Protein AF-A0A958R5J6-F1 (afdb_monomer_lite)

Radius of gyration: 25.05 Å; chains: 1; bounding box: 45×39×75 Å

Sequence (200 aa):
MMKNFGIEFIVLIMLASGLLGCSSLASLTGDGARGHKIKFNQKSTVTDGIGGVTEVNAGEEKVFDETVLVESPGYISVLLVPVSPNPKMTEINLRPYKGWTGLSYEQMVDDQLLRAMNMVTKIQALMVNQNWSAALVEIQSAQKEFPYLTYFRYLEASCYAVLGRTAEAEQRLKEALDRNPANVEGKMLYRQITGKEYQK

Structure (mmCIF, N/CA/C/O backbone):
data_AF-A0A958R5J6-F1
#
_entry.id   AF-A0A958R5J6-F1
#
loop_
_atom_site.group_PDB
_atom_site.id
_atom_site.type_symbol
_atom_site.label_atom_id
_atom_site.label_alt_id
_atom_site.label_comp_id
_atom_site.label_asym_id
_atom_site.label_entity_id
_atom_site.label_seq_id
_atom_site.pdbx_PDB_ins_code
_atom_site.Cartn_x
_atom_site.Cartn_y
_atom_site.Cartn_z
_atom_site.occupancy
_atom_site.B_iso_or_equiv
_atom_site.auth_seq_id
_atom_site.auth_comp_id
_atom_site.auth_asym_id
_atom_site.auth_atom_id
_atom_site.pdbx_PDB_model_num
ATOM 1 N N . MET A 1 1 ? 9.599 8.668 -51.208 1.00 31.33 1 MET A N 1
ATOM 2 C CA . MET A 1 1 ? 9.895 7.258 -51.542 1.00 31.33 1 MET A CA 1
ATOM 3 C C . MET A 1 1 ? 9.975 6.485 -50.225 1.00 31.33 1 MET A C 1
ATOM 5 O O . MET A 1 1 ? 11.021 6.475 -49.592 1.00 31.33 1 MET A O 1
ATOM 9 N N . MET A 1 2 ? 8.839 5.990 -49.720 1.00 25.70 2 MET A N 1
ATOM 10 C CA . MET A 1 2 ? 8.775 5.264 -48.442 1.00 25.70 2 MET A CA 1
ATOM 11 C C . MET A 1 2 ? 9.174 3.808 -48.691 1.00 25.70 2 MET A C 1
ATOM 13 O O . MET A 1 2 ? 8.552 3.138 -49.512 1.00 25.70 2 MET A O 1
ATOM 17 N N . LYS A 1 3 ? 10.238 3.332 -48.035 1.00 33.44 3 LYS A N 1
ATOM 18 C CA . LYS A 1 3 ? 10.603 1.912 -48.052 1.00 33.44 3 LYS A CA 1
ATOM 19 C C . LYS A 1 3 ? 9.570 1.139 -47.231 1.00 33.44 3 LYS A C 1
ATOM 21 O O . LYS A 1 3 ? 9.325 1.476 -46.077 1.00 33.44 3 LYS A O 1
ATOM 26 N N . ASN A 1 4 ? 8.977 0.126 -47.858 1.00 29.28 4 ASN A N 1
ATOM 27 C CA . ASN A 1 4 ? 8.075 -0.839 -47.243 1.00 29.28 4 ASN A CA 1
ATOM 28 C C . ASN A 1 4 ? 8.690 -1.420 -45.961 1.00 29.28 4 ASN A C 1
ATOM 30 O O . ASN A 1 4 ? 9.754 -2.038 -46.004 1.00 29.28 4 ASN A O 1
ATOM 34 N N . PHE A 1 5 ? 7.994 -1.253 -44.837 1.00 32.97 5 PHE A N 1
ATOM 35 C CA . PHE A 1 5 ? 8.223 -2.039 -43.630 1.00 32.97 5 PHE A CA 1
ATOM 36 C C . PHE A 1 5 ? 7.690 -3.454 -43.878 1.00 32.97 5 PHE A C 1
ATOM 38 O O . PHE A 1 5 ? 6.522 -3.742 -43.641 1.00 32.97 5 PHE A O 1
ATOM 45 N N . GLY A 1 6 ? 8.544 -4.338 -44.395 1.00 31.50 6 GLY A N 1
ATOM 46 C CA . GLY A 1 6 ? 8.299 -5.779 -44.397 1.00 31.50 6 GLY A CA 1
ATOM 47 C C . GLY A 1 6 ? 8.509 -6.344 -42.994 1.00 31.50 6 GLY A C 1
ATOM 48 O O . GLY A 1 6 ? 9.533 -6.968 -42.733 1.00 31.50 6 GLY A O 1
ATOM 49 N N . ILE A 1 7 ? 7.575 -6.069 -42.081 1.00 34.84 7 ILE A N 1
ATOM 50 C CA . ILE A 1 7 ? 7.517 -6.709 -40.763 1.00 34.84 7 ILE A CA 1
ATOM 51 C C . ILE A 1 7 ? 6.604 -7.926 -40.914 1.00 34.84 7 ILE A C 1
ATOM 53 O O . ILE A 1 7 ? 5.390 -7.827 -40.762 1.00 34.84 7 ILE A O 1
ATOM 57 N N . GLU A 1 8 ? 7.182 -9.083 -41.229 1.00 33.88 8 GLU A N 1
ATOM 58 C CA . GLU A 1 8 ? 6.492 -10.362 -41.040 1.00 33.88 8 GLU A CA 1
ATOM 59 C C . GLU A 1 8 ? 6.543 -10.702 -39.538 1.00 33.88 8 GLU A C 1
ATOM 61 O O . GLU A 1 8 ? 7.433 -11.396 -39.057 1.00 33.88 8 GLU A O 1
ATOM 66 N N . PHE A 1 9 ? 5.600 -10.083 -38.815 1.00 38.12 9 PHE A N 1
ATOM 67 C CA . PHE A 1 9 ? 5.133 -10.330 -37.443 1.00 38.12 9 PHE A CA 1
ATOM 68 C C . PHE A 1 9 ? 6.128 -10.256 -36.272 1.00 38.12 9 PHE A C 1
ATOM 70 O O . PHE A 1 9 ? 6.285 -11.209 -35.531 1.00 38.12 9 PHE A O 1
ATOM 77 N N . ILE A 1 10 ? 6.645 -9.070 -35.944 1.00 38.88 10 ILE A N 1
ATOM 78 C CA . ILE A 1 10 ? 6.888 -8.764 -34.520 1.00 38.88 10 ILE A CA 1
ATOM 79 C C . ILE A 1 10 ? 5.561 -8.247 -33.961 1.00 38.88 10 ILE A C 1
ATOM 81 O O . ILE A 1 10 ? 5.108 -7.170 -34.355 1.00 38.88 10 ILE A O 1
ATOM 85 N N . VAL A 1 11 ? 4.907 -9.012 -33.080 1.00 42.16 11 VAL A N 1
ATOM 86 C CA . VAL A 1 11 ? 3.739 -8.508 -32.342 1.00 42.16 11 VAL A CA 1
ATOM 87 C C . VAL A 1 11 ? 4.259 -7.545 -31.282 1.00 42.16 11 VAL A C 1
ATOM 89 O O . VAL A 1 11 ? 4.621 -7.934 -30.177 1.00 42.16 11 VAL A O 1
ATOM 92 N N . LEU A 1 12 ? 4.342 -6.271 -31.656 1.00 42.28 12 LEU A N 1
ATOM 93 C CA . LEU A 1 12 ? 4.711 -5.196 -30.751 1.00 42.28 12 LEU A CA 1
ATOM 94 C C . LEU A 1 12 ? 3.518 -4.900 -29.833 1.00 42.28 12 LEU A C 1
ATOM 96 O O . LEU A 1 12 ? 2.625 -4.129 -30.189 1.00 42.28 12 LEU A O 1
ATOM 100 N N . ILE A 1 13 ? 3.482 -5.523 -28.658 1.00 49.94 13 ILE A N 1
ATOM 101 C CA . ILE A 1 13 ? 2.503 -5.167 -27.629 1.00 49.94 13 ILE A CA 1
ATOM 102 C C . ILE A 1 13 ? 3.056 -3.950 -26.888 1.00 49.94 13 ILE A C 1
ATOM 104 O O . ILE A 1 13 ? 4.016 -4.055 -26.128 1.00 49.94 13 ILE A O 1
ATOM 108 N N . MET A 1 14 ? 2.467 -2.776 -27.133 1.00 47.00 14 MET A N 1
ATOM 109 C CA . MET A 1 14 ? 2.720 -1.597 -26.306 1.00 47.00 14 MET A CA 1
ATOM 110 C C . MET A 1 14 ? 2.068 -1.826 -24.944 1.00 47.00 14 MET A C 1
ATOM 112 O O . MET A 1 14 ? 0.845 -1.756 -24.816 1.00 47.00 14 MET A O 1
ATOM 116 N N . LEU A 1 15 ? 2.882 -2.114 -23.934 1.00 49.88 15 LEU A N 1
ATOM 117 C CA . LEU A 1 15 ? 2.423 -2.183 -22.555 1.00 49.88 15 LEU A CA 1
ATOM 118 C C . LEU A 1 15 ? 2.427 -0.759 -21.994 1.00 49.88 15 LEU A C 1
ATOM 120 O O . LEU A 1 15 ? 3.480 -0.149 -21.816 1.00 49.88 15 LEU A O 1
ATOM 124 N N . ALA A 1 16 ? 1.239 -0.203 -21.743 1.00 42.12 16 ALA A N 1
ATOM 125 C CA . ALA A 1 16 ? 1.128 0.953 -20.865 1.00 42.12 16 ALA A CA 1
ATOM 126 C C . ALA A 1 16 ? 1.606 0.497 -19.483 1.00 42.12 16 ALA A C 1
ATOM 128 O O . ALA A 1 16 ? 1.070 -0.461 -18.931 1.00 42.12 16 ALA A O 1
ATOM 129 N N . SER A 1 17 ? 2.656 1.134 -18.978 1.00 43.97 17 SER A N 1
ATOM 130 C CA . SER A 1 17 ? 3.365 0.758 -17.759 1.00 43.97 17 SER A CA 1
ATOM 131 C C . SER A 1 17 ? 2.450 0.753 -16.534 1.00 43.97 17 SER A C 1
ATOM 133 O O . SER A 1 17 ? 2.278 1.762 -15.855 1.00 43.97 17 SER A O 1
ATOM 135 N N . GLY A 1 18 ? 1.868 -0.402 -16.250 1.00 37.81 18 GLY A N 1
ATOM 136 C CA . GLY A 1 18 ? 1.606 -0.876 -14.903 1.00 37.81 18 GLY A CA 1
ATOM 137 C C . GLY A 1 18 ? 2.561 -2.035 -14.662 1.00 37.81 18 GLY A C 1
ATOM 138 O O . GLY A 1 18 ? 2.821 -2.794 -15.593 1.00 37.81 18 GLY A O 1
ATOM 139 N N . LEU A 1 19 ? 3.102 -2.152 -13.447 1.00 39.53 19 LEU A N 1
ATOM 140 C CA . LEU A 1 19 ? 3.843 -3.329 -12.992 1.00 39.53 19 LEU A CA 1
ATOM 141 C C . LEU A 1 19 ? 3.004 -4.591 -13.273 1.00 39.53 19 LEU A C 1
ATOM 143 O O . LEU A 1 19 ? 2.161 -4.994 -12.475 1.00 39.53 19 LEU A O 1
ATOM 147 N N . LEU A 1 20 ? 3.208 -5.201 -14.434 1.00 38.53 20 LEU A N 1
ATOM 148 C CA . LEU A 1 20 ? 2.749 -6.540 -14.727 1.00 38.53 20 LEU A CA 1
ATOM 149 C C . LEU A 1 20 ? 3.911 -7.435 -14.339 1.00 38.53 20 LEU A C 1
ATOM 151 O O . LEU A 1 20 ? 4.922 -7.490 -15.035 1.00 38.53 20 LEU A O 1
ATOM 155 N N . GLY A 1 21 ? 3.771 -8.121 -13.205 1.00 34.91 21 GLY A N 1
ATOM 156 C CA . GLY A 1 21 ? 4.577 -9.302 -12.942 1.00 34.91 21 GLY A CA 1
ATOM 157 C C . GLY A 1 21 ? 4.391 -10.263 -14.114 1.00 34.91 21 GLY A C 1
ATOM 158 O O . GLY A 1 21 ? 3.340 -10.886 -14.245 1.00 34.91 21 GLY A O 1
ATOM 159 N N . CYS A 1 22 ? 5.387 -10.341 -14.995 1.00 38.88 22 CYS A N 1
ATOM 160 C CA . CYS A 1 22 ? 5.446 -11.292 -16.102 1.00 38.88 22 CYS A CA 1
ATOM 161 C C . CYS A 1 22 ? 5.795 -12.682 -15.550 1.00 38.88 22 CYS A C 1
ATOM 163 O O . CYS A 1 22 ? 6.843 -13.234 -15.843 1.00 38.88 22 CYS A O 1
ATOM 165 N N . SER A 1 23 ? 4.947 -13.252 -14.693 1.00 36.91 23 SER A N 1
ATOM 166 C CA . SER A 1 23 ? 5.212 -14.553 -14.065 1.00 36.91 23 SER A CA 1
ATOM 167 C C . SER A 1 23 ? 4.624 -15.749 -14.825 1.00 36.91 23 SER A C 1
ATOM 169 O O . SER A 1 23 ? 4.648 -16.861 -14.310 1.00 36.91 23 SER A O 1
ATOM 171 N N . SER A 1 24 ? 4.110 -15.580 -16.052 1.00 37.94 24 SER A N 1
ATOM 172 C CA . SER A 1 24 ? 3.673 -16.730 -16.868 1.00 37.94 24 SER A CA 1
ATOM 173 C C . SER A 1 24 ? 3.565 -16.443 -18.373 1.00 37.94 24 SER A C 1
ATOM 175 O O . SER A 1 24 ? 2.496 -16.528 -18.967 1.00 37.94 24 SER A O 1
ATOM 177 N N . LEU A 1 25 ? 4.694 -16.160 -19.026 1.00 45.53 25 LEU A N 1
ATOM 178 C CA . LEU A 1 25 ? 4.831 -16.291 -20.490 1.00 45.53 25 LEU A CA 1
ATOM 179 C C . LEU A 1 25 ? 5.710 -17.501 -20.855 1.00 45.53 25 LEU A C 1
ATOM 181 O O . LEU A 1 25 ? 6.473 -17.486 -21.816 1.00 45.53 25 LEU A O 1
ATOM 185 N N . ALA A 1 26 ? 5.601 -18.574 -20.069 1.00 41.53 26 ALA A N 1
ATOM 186 C CA . ALA A 1 26 ? 6.270 -19.834 -20.354 1.00 41.53 26 ALA A CA 1
ATOM 187 C C . ALA A 1 26 ? 5.496 -20.623 -21.427 1.00 41.53 26 ALA A C 1
ATOM 189 O O . ALA A 1 26 ? 4.287 -20.821 -21.315 1.00 41.53 26 ALA A O 1
ATOM 190 N N . SER A 1 27 ? 6.233 -21.136 -22.416 1.00 43.50 27 SER A N 1
ATOM 191 C CA . SER A 1 27 ? 5.821 -22.040 -23.508 1.00 43.50 27 SER A CA 1
ATOM 192 C C . SER A 1 27 ? 5.293 -21.415 -24.812 1.00 43.50 27 SER A C 1
ATOM 194 O O . SER A 1 27 ? 4.199 -21.703 -25.285 1.00 43.50 27 SER A O 1
ATOM 196 N N . LEU A 1 28 ? 6.150 -20.647 -25.489 1.00 46.00 28 LEU A N 1
ATOM 197 C CA . LEU A 1 28 ? 6.136 -20.564 -26.963 1.00 46.00 28 LEU A CA 1
ATOM 198 C C . LEU A 1 28 ? 7.471 -21.001 -27.595 1.00 46.00 28 LEU A C 1
ATOM 200 O O . LEU A 1 28 ? 7.729 -20.754 -28.770 1.00 46.00 28 LEU A O 1
ATOM 204 N N . THR A 1 29 ? 8.327 -21.684 -26.834 1.00 47.91 29 THR A N 1
ATOM 205 C CA . THR A 1 29 ? 9.630 -22.169 -27.297 1.00 47.91 29 THR A CA 1
ATOM 206 C C . THR A 1 29 ? 9.464 -23.479 -28.069 1.00 47.91 29 THR A C 1
ATOM 208 O O . THR A 1 29 ? 9.441 -24.563 -27.486 1.00 47.91 29 THR A O 1
ATOM 211 N N . GLY A 1 30 ? 9.317 -23.381 -29.391 1.00 50.09 30 GLY A N 1
ATOM 212 C CA . GLY A 1 30 ? 9.588 -24.500 -30.292 1.00 50.09 30 GLY A CA 1
ATOM 213 C C . GLY A 1 30 ? 11.088 -24.820 -30.305 1.00 50.09 30 GLY A C 1
ATOM 214 O O . GLY A 1 30 ? 11.917 -23.915 -30.288 1.00 50.09 30 GLY A O 1
ATOM 215 N N . ASP A 1 31 ? 11.410 -26.112 -30.326 1.00 47.69 31 ASP A N 1
ATOM 216 C CA . ASP A 1 31 ? 12.713 -26.754 -30.072 1.00 47.69 31 ASP A CA 1
ATOM 217 C C . ASP A 1 31 ? 13.786 -26.525 -31.169 1.00 47.69 31 ASP A C 1
ATOM 219 O O . ASP A 1 31 ? 14.400 -27.443 -31.707 1.00 47.69 31 ASP A O 1
ATOM 223 N N . GLY A 1 32 ? 13.993 -25.271 -31.570 1.00 54.97 32 GLY A N 1
ATOM 224 C CA . GLY A 1 32 ? 14.926 -24.897 -32.631 1.00 54.97 32 GLY A CA 1
ATOM 225 C C . GLY A 1 32 ? 15.504 -23.510 -32.403 1.00 54.97 32 GLY A C 1
ATOM 226 O O . GLY A 1 32 ? 15.251 -22.603 -33.194 1.00 54.97 32 GLY A O 1
ATOM 227 N N . ALA A 1 33 ? 16.254 -23.339 -31.313 1.00 51.16 33 ALA A N 1
ATOM 228 C CA . ALA A 1 33 ? 16.850 -22.068 -30.912 1.00 51.16 33 ALA A CA 1
ATOM 229 C C . ALA A 1 33 ? 17.822 -21.540 -31.981 1.00 51.16 33 ALA A C 1
ATOM 231 O O . ALA A 1 33 ? 18.984 -21.940 -32.086 1.00 51.16 33 ALA A O 1
ATOM 232 N N . ARG A 1 34 ? 17.335 -20.611 -32.799 1.00 66.94 34 ARG A N 1
ATOM 233 C CA . ARG A 1 34 ? 18.159 -19.729 -33.624 1.00 66.94 34 ARG A CA 1
ATOM 234 C C . ARG A 1 34 ? 17.862 -18.318 -33.163 1.00 66.94 34 ARG A C 1
ATOM 236 O O . ARG A 1 34 ? 16.895 -17.709 -33.604 1.00 66.94 34 ARG A O 1
ATOM 243 N N . GLY A 1 35 ? 18.662 -17.842 -32.215 1.00 75.94 35 GLY A N 1
ATOM 244 C CA . GLY A 1 35 ? 18.417 -16.555 -31.587 1.00 75.94 35 GLY A CA 1
ATOM 245 C C . GLY A 1 35 ? 18.408 -15.402 -32.594 1.00 75.94 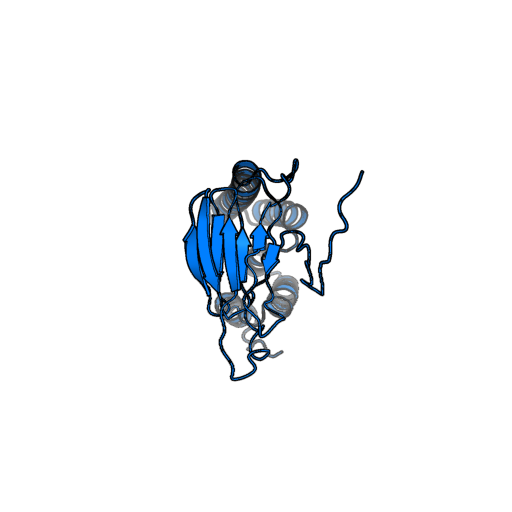35 GLY A C 1
ATOM 246 O O . GLY A 1 35 ? 19.173 -15.368 -33.563 1.00 75.94 35 GLY A O 1
ATOM 247 N N . HIS A 1 36 ? 17.528 -14.440 -32.358 1.00 84.06 36 HIS A N 1
ATOM 248 C CA . HIS A 1 36 ? 17.421 -13.224 -33.141 1.00 84.06 36 HIS A CA 1
ATOM 249 C C . HIS A 1 36 ? 18.490 -12.237 -32.710 1.00 84.06 36 HIS A C 1
ATOM 251 O O . HIS A 1 36 ? 18.606 -11.908 -31.532 1.00 84.06 36 HIS A O 1
ATOM 257 N N . LYS A 1 37 ? 19.256 -11.739 -33.680 1.00 91.25 37 LYS A N 1
ATOM 258 C CA . LYS A 1 37 ? 20.250 -10.701 -33.435 1.00 91.25 37 LYS A CA 1
ATOM 259 C C . LYS A 1 37 ? 19.566 -9.338 -33.410 1.00 91.25 37 LYS A C 1
ATOM 261 O O . LYS A 1 37 ? 18.945 -8.929 -34.392 1.00 91.25 37 LYS A O 1
ATOM 266 N N . ILE A 1 38 ? 19.680 -8.647 -32.289 1.00 92.88 38 ILE A N 1
ATOM 267 C CA . ILE A 1 38 ? 19.012 -7.384 -32.010 1.00 92.88 38 ILE A CA 1
ATOM 268 C C . ILE A 1 38 ? 20.061 -6.313 -31.773 1.00 92.88 38 ILE A C 1
ATOM 270 O O . ILE A 1 38 ? 20.916 -6.474 -30.905 1.00 92.88 38 ILE A O 1
ATOM 274 N N . LYS A 1 39 ? 19.981 -5.224 -32.537 1.00 95.25 39 LYS A N 1
ATOM 275 C CA . LYS A 1 39 ? 20.806 -4.029 -32.364 1.00 95.25 39 LYS A CA 1
ATOM 276 C C . LYS A 1 39 ? 20.012 -2.952 -31.633 1.00 95.25 39 LYS A C 1
ATOM 278 O O . LYS A 1 39 ? 18.906 -2.611 -32.055 1.00 95.25 39 LYS A O 1
ATOM 283 N N . PHE A 1 40 ? 20.582 -2.411 -30.565 1.00 94.94 40 PHE A N 1
ATOM 284 C CA . PHE A 1 40 ? 19.936 -1.403 -29.725 1.00 94.94 40 PHE A CA 1
ATOM 285 C C . PHE A 1 40 ? 20.429 -0.011 -30.094 1.00 94.94 40 PHE A C 1
ATOM 287 O O . PHE A 1 40 ? 21.633 0.211 -30.153 1.00 94.94 40 PHE A O 1
ATOM 294 N N . ASN A 1 41 ? 19.533 0.953 -30.292 1.00 94.25 41 ASN A N 1
ATOM 295 C CA . ASN A 1 41 ? 19.935 2.327 -30.630 1.00 94.25 41 ASN A CA 1
ATOM 296 C C . ASN A 1 41 ? 20.060 3.265 -29.426 1.00 94.25 41 ASN A C 1
ATOM 298 O O . ASN A 1 41 ? 20.489 4.409 -29.565 1.00 94.25 41 ASN A O 1
ATOM 302 N N . GLN A 1 42 ? 19.754 2.766 -28.233 1.00 93.75 42 GLN A N 1
ATOM 303 C CA . GLN A 1 42 ? 19.882 3.476 -26.966 1.00 93.75 42 GLN A CA 1
ATOM 304 C C . GLN A 1 42 ? 20.278 2.511 -25.846 1.00 93.75 42 GLN A C 1
ATOM 306 O O . GLN A 1 42 ? 20.056 1.302 -25.956 1.00 93.75 42 GLN A O 1
ATOM 311 N N . LYS A 1 43 ? 20.827 3.053 -24.749 1.00 95.56 43 LYS A N 1
ATOM 312 C CA . LYS A 1 43 ? 21.058 2.272 -23.529 1.00 95.56 43 LYS A CA 1
ATOM 313 C C . LYS A 1 43 ? 19.721 1.718 -23.036 1.00 95.56 43 LYS A C 1
ATOM 315 O O . LYS A 1 43 ? 18.768 2.481 -22.876 1.00 95.56 43 LYS A O 1
ATOM 320 N N . SER A 1 44 ? 19.660 0.413 -22.823 1.00 94.00 44 SER A N 1
ATOM 321 C CA . SER A 1 44 ? 18.432 -0.301 -22.482 1.00 94.00 44 SER A CA 1
ATOM 322 C C . SER A 1 44 ? 18.696 -1.354 -21.408 1.00 94.00 44 SER A C 1
ATOM 324 O O . SER A 1 44 ? 19.809 -1.865 -21.285 1.00 94.00 44 SER A O 1
ATOM 326 N N . THR A 1 45 ? 17.657 -1.687 -20.657 1.00 94.75 45 THR A N 1
ATOM 327 C CA . THR A 1 45 ? 17.599 -2.833 -19.755 1.00 94.75 45 THR A CA 1
ATOM 328 C C . THR A 1 45 ? 16.736 -3.898 -20.416 1.00 94.75 45 THR A C 1
ATOM 330 O O . THR A 1 45 ? 15.661 -3.591 -20.931 1.00 94.75 45 THR A O 1
ATOM 333 N N . VAL A 1 46 ? 17.219 -5.135 -20.446 1.00 93.25 46 VAL A N 1
ATOM 334 C CA . VAL A 1 46 ? 16.505 -6.277 -21.018 1.00 93.25 46 VAL A CA 1
ATOM 335 C C . VAL A 1 46 ? 16.195 -7.269 -19.909 1.00 93.25 46 VAL A C 1
ATOM 337 O O . VAL A 1 46 ? 17.112 -7.700 -19.209 1.00 93.25 46 VAL A O 1
ATOM 340 N N . THR A 1 47 ? 14.921 -7.623 -19.759 1.00 91.31 47 THR A N 1
ATOM 341 C CA . THR A 1 47 ? 14.445 -8.622 -18.799 1.00 91.31 47 THR A CA 1
ATOM 342 C C . THR A 1 47 ? 13.946 -9.854 -19.541 1.00 91.31 47 THR A C 1
ATOM 344 O O . THR A 1 47 ? 13.068 -9.744 -20.399 1.00 91.31 47 THR A O 1
ATOM 347 N N . ASP A 1 48 ? 14.516 -11.013 -19.229 1.00 90.94 48 ASP A N 1
ATOM 348 C CA . ASP A 1 48 ? 14.124 -12.294 -19.819 1.00 90.94 48 ASP A CA 1
ATOM 349 C C . ASP A 1 48 ? 12.850 -12.890 -19.184 1.00 90.94 48 ASP A C 1
ATOM 351 O O . ASP A 1 48 ? 12.274 -12.334 -18.241 1.00 90.94 48 ASP A O 1
ATOM 355 N N . GLY A 1 49 ? 12.385 -14.030 -19.707 1.00 79.69 49 GLY A N 1
ATOM 356 C CA . GLY A 1 49 ? 11.159 -14.689 -19.247 1.00 79.69 49 GLY A CA 1
ATOM 357 C C . GLY A 1 49 ? 11.228 -15.263 -17.826 1.00 79.69 49 GLY A C 1
ATOM 358 O O . GLY A 1 49 ? 10.186 -15.616 -17.269 1.00 79.69 49 GLY A O 1
ATOM 359 N N . ILE A 1 50 ? 12.421 -15.350 -17.230 1.00 83.62 50 ILE A N 1
ATOM 360 C CA . ILE A 1 50 ? 12.654 -15.828 -15.858 1.00 83.62 50 ILE A CA 1
ATOM 361 C C . ILE A 1 50 ? 13.042 -14.694 -14.893 1.00 83.62 50 ILE A C 1
ATOM 363 O O . ILE A 1 50 ? 13.282 -14.950 -13.711 1.00 83.62 50 ILE A O 1
ATOM 367 N N . GLY A 1 51 ? 13.053 -13.443 -15.363 1.00 82.19 51 GLY A N 1
ATOM 368 C CA . GLY A 1 51 ? 13.356 -12.251 -14.570 1.00 82.19 51 GLY A CA 1
ATOM 369 C C . GLY A 1 51 ? 14.844 -11.900 -14.479 1.00 82.19 51 GLY A C 1
ATOM 370 O O . GLY A 1 51 ? 15.207 -11.023 -13.693 1.00 82.19 51 GLY A O 1
ATOM 371 N N . GLY A 1 52 ? 15.712 -12.550 -15.254 1.00 88.81 52 GLY A N 1
ATOM 372 C CA . GLY A 1 52 ? 17.104 -12.151 -15.418 1.00 88.81 52 GLY A CA 1
ATOM 373 C C . GLY A 1 52 ? 17.199 -10.793 -16.109 1.00 88.81 52 GLY A C 1
ATOM 374 O O . GLY A 1 52 ? 16.485 -10.511 -17.069 1.00 88.81 52 GLY A O 1
ATOM 375 N N . VAL A 1 53 ? 18.065 -9.920 -15.591 1.00 91.44 53 VAL A N 1
ATOM 376 C CA . VAL A 1 53 ? 18.199 -8.531 -16.046 1.00 91.44 53 VAL A CA 1
ATOM 377 C C . VAL A 1 53 ? 19.583 -8.314 -16.645 1.00 91.44 53 VAL A C 1
ATOM 379 O O . VAL A 1 53 ? 20.594 -8.568 -15.992 1.00 91.44 53 VAL A O 1
ATOM 382 N N . THR A 1 54 ? 19.632 -7.809 -17.876 1.00 94.69 54 THR A N 1
ATOM 383 C CA . THR A 1 54 ? 20.874 -7.482 -18.588 1.00 94.69 54 THR A CA 1
ATOM 384 C C . THR A 1 54 ? 20.855 -6.029 -19.058 1.00 94.69 54 THR A C 1
ATOM 386 O O . THR A 1 54 ? 19.922 -5.606 -19.738 1.00 94.69 54 THR A O 1
ATOM 389 N N . GLU A 1 55 ? 21.900 -5.260 -18.742 1.00 96.00 55 GLU A N 1
ATOM 390 C CA . GLU A 1 55 ? 22.104 -3.939 -19.347 1.00 96.00 55 GLU A CA 1
ATOM 391 C C . GLU A 1 55 ? 22.737 -4.066 -20.736 1.00 96.00 55 GLU A C 1
ATOM 393 O O . GLU A 1 55 ? 23.665 -4.851 -20.944 1.00 96.00 55 GLU A O 1
ATOM 398 N N . VAL A 1 56 ? 22.252 -3.263 -21.681 1.00 96.12 56 VAL A N 1
ATOM 399 C CA . VAL A 1 56 ? 22.726 -3.230 -23.067 1.00 96.12 56 VAL A CA 1
ATOM 400 C C . VAL A 1 56 ? 22.991 -1.783 -23.474 1.00 96.12 56 VAL A C 1
ATOM 402 O O . VAL A 1 56 ? 22.163 -0.895 -23.252 1.00 96.12 56 VAL A O 1
ATOM 405 N N . ASN A 1 57 ? 24.157 -1.517 -24.056 1.00 97.12 57 ASN A N 1
ATOM 406 C CA . ASN A 1 57 ? 24.554 -0.174 -24.474 1.00 97.12 57 ASN A CA 1
ATOM 407 C C . ASN A 1 57 ? 24.006 0.188 -25.863 1.00 97.12 57 ASN A C 1
ATOM 409 O O . ASN A 1 57 ? 23.672 -0.670 -26.677 1.00 97.12 57 ASN A O 1
ATOM 413 N N . ALA A 1 58 ? 23.955 1.487 -26.168 1.00 95.75 58 ALA A N 1
ATOM 414 C CA . ALA A 1 58 ? 23.628 1.947 -27.514 1.00 95.75 58 ALA A CA 1
ATOM 415 C C . ALA A 1 58 ? 24.673 1.444 -28.531 1.00 95.75 58 ALA A C 1
ATOM 417 O O . ALA A 1 58 ? 25.877 1.553 -28.308 1.00 95.75 58 ALA A O 1
ATOM 418 N N . GLY A 1 59 ? 24.203 0.911 -29.653 1.00 95.19 59 GLY A N 1
ATOM 419 C CA . GLY A 1 59 ? 24.995 0.270 -30.699 1.00 95.19 59 GLY A CA 1
ATOM 420 C C . GLY A 1 59 ? 25.328 -1.201 -30.437 1.00 95.19 59 GLY A C 1
ATOM 421 O O . GLY A 1 59 ? 25.803 -1.862 -31.360 1.00 95.19 59 GLY A O 1
ATOM 422 N N . GLU A 1 60 ? 25.079 -1.720 -29.230 1.00 96.88 60 GLU A N 1
ATOM 423 C CA . GLU A 1 60 ? 25.361 -3.112 -28.880 1.00 96.88 60 GLU A CA 1
ATOM 424 C C . GLU A 1 60 ? 24.387 -4.068 -29.581 1.00 96.88 60 GLU A C 1
ATOM 426 O O . GLU A 1 60 ? 23.222 -3.746 -29.835 1.00 96.88 60 GLU A O 1
ATOM 431 N N . GLU A 1 61 ? 24.894 -5.255 -29.913 1.00 95.75 61 GLU A N 1
ATOM 432 C CA . GLU A 1 61 ? 24.148 -6.313 -30.582 1.00 95.75 61 GLU A CA 1
ATOM 433 C C . GLU A 1 61 ? 24.064 -7.534 -29.661 1.00 95.75 61 GLU A C 1
ATOM 435 O O . GLU A 1 61 ? 25.090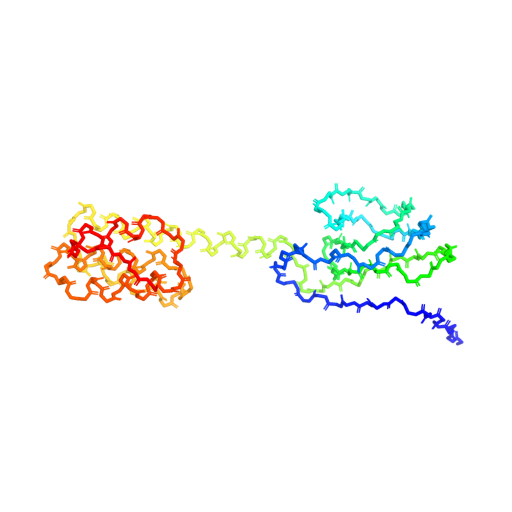 -8.049 -29.211 1.00 95.75 61 GLU A O 1
ATOM 440 N N . LYS A 1 62 ? 22.851 -8.019 -29.390 1.00 94.06 62 LYS A N 1
ATOM 441 C CA . LYS A 1 62 ? 22.602 -9.207 -28.557 1.00 94.06 62 LYS A CA 1
ATOM 442 C C . LYS A 1 62 ? 21.749 -10.216 -29.296 1.00 94.06 62 LYS A C 1
ATOM 444 O O . LYS A 1 62 ? 20.991 -9.859 -30.192 1.00 94.06 62 LYS A O 1
ATOM 449 N N . VAL A 1 63 ? 21.900 -11.479 -28.931 1.00 92.00 63 VAL A N 1
ATOM 450 C CA . VAL A 1 63 ? 21.122 -12.577 -29.495 1.00 92.00 63 VAL A CA 1
ATOM 451 C C . VAL A 1 63 ? 20.135 -13.043 -28.435 1.00 92.00 63 VAL A C 1
ATOM 453 O O . VAL A 1 63 ? 20.564 -13.362 -27.332 1.00 92.00 63 VAL A O 1
ATOM 456 N N . PHE A 1 64 ? 18.848 -13.073 -28.778 1.00 89.06 64 PHE A N 1
ATOM 457 C CA . PHE A 1 64 ? 17.782 -13.563 -27.901 1.00 89.06 64 PHE A CA 1
ATOM 458 C C . PHE A 1 64 ? 16.989 -14.657 -28.608 1.00 89.06 64 PHE A C 1
ATOM 460 O O . PHE A 1 64 ? 16.561 -14.484 -29.752 1.00 89.06 64 PHE A O 1
ATOM 467 N N . ASP A 1 65 ? 16.813 -15.787 -27.945 1.00 88.31 65 ASP A N 1
ATOM 468 C CA . ASP A 1 65 ? 16.004 -16.927 -28.380 1.00 88.31 65 ASP A CA 1
ATOM 469 C C . ASP A 1 65 ? 14.675 -17.043 -27.616 1.00 88.31 65 ASP A C 1
ATOM 471 O O . ASP A 1 65 ? 13.821 -17.848 -27.984 1.00 88.31 65 ASP A O 1
ATOM 475 N N . GLU A 1 66 ? 14.461 -16.188 -26.619 1.00 88.81 66 GLU A N 1
ATOM 476 C CA . GLU A 1 66 ? 13.246 -16.120 -25.816 1.00 88.81 66 GLU A CA 1
ATOM 477 C C . GLU A 1 66 ? 12.533 -14.764 -25.918 1.00 88.81 66 GLU A C 1
ATOM 479 O O . GLU A 1 66 ? 13.016 -13.808 -26.531 1.00 88.81 66 GLU A O 1
ATOM 484 N N . THR A 1 67 ? 11.336 -14.697 -25.329 1.00 89.69 67 THR A N 1
ATOM 485 C CA . THR A 1 67 ? 10.607 -13.433 -25.202 1.00 89.69 67 THR A CA 1
ATOM 486 C C . THR A 1 67 ? 11.282 -12.569 -24.148 1.00 89.69 67 THR A C 1
ATOM 488 O O . THR A 1 67 ? 11.475 -13.020 -23.023 1.00 89.69 67 THR A O 1
ATOM 491 N N . VAL A 1 68 ? 11.593 -11.321 -24.494 1.00 92.69 68 VAL A N 1
ATOM 492 C CA . VAL A 1 68 ? 12.252 -10.385 -23.575 1.00 92.69 68 VAL A CA 1
ATOM 493 C C . VAL A 1 68 ? 11.518 -9.049 -23.522 1.00 92.69 68 VAL A C 1
ATOM 495 O O . VAL A 1 68 ? 11.022 -8.555 -24.538 1.00 92.69 68 VAL A O 1
ATOM 498 N N . LEU A 1 69 ? 11.451 -8.441 -22.341 1.00 91.69 69 LEU A N 1
ATOM 499 C CA . LEU A 1 69 ? 11.004 -7.063 -22.162 1.00 91.69 69 LEU A CA 1
ATOM 500 C C . LEU A 1 69 ? 12.210 -6.135 -22.306 1.00 91.69 69 LEU A C 1
ATOM 502 O O . LEU A 1 69 ? 13.215 -6.316 -21.626 1.00 91.69 69 LEU A O 1
ATOM 506 N N . VAL A 1 70 ? 12.112 -5.138 -23.180 1.00 92.12 70 VAL A N 1
ATOM 507 C CA . VAL A 1 70 ? 13.149 -4.120 -23.360 1.00 92.12 70 VAL A CA 1
ATOM 508 C C . VAL A 1 70 ? 12.644 -2.780 -22.875 1.00 92.12 70 VAL A C 1
ATOM 510 O O . VAL A 1 70 ? 11.633 -2.267 -23.361 1.00 92.12 70 VAL A O 1
ATOM 513 N N . GLU A 1 71 ? 13.396 -2.191 -21.959 1.00 90.69 71 GLU A N 1
ATOM 514 C CA . GLU A 1 71 ? 13.076 -0.929 -21.311 1.00 90.69 71 GLU A CA 1
ATOM 515 C C . GLU A 1 71 ? 14.229 0.053 -21.481 1.00 90.69 71 GLU A C 1
ATOM 517 O O . GLU A 1 71 ? 15.399 -0.322 -21.517 1.00 90.69 71 GLU A O 1
ATOM 522 N N . SER A 1 72 ? 13.918 1.339 -21.588 1.00 89.56 72 SER A N 1
ATOM 523 C CA . SER A 1 72 ? 14.933 2.388 -21.592 1.00 89.56 72 SER A CA 1
ATOM 524 C C . SER A 1 72 ? 14.359 3.640 -20.936 1.00 89.56 72 SER A C 1
ATOM 526 O O . SER A 1 72 ? 13.230 4.027 -21.259 1.00 89.56 72 SER A O 1
ATOM 528 N N . PRO A 1 73 ? 15.101 4.306 -20.033 1.00 82.94 73 PRO A N 1
ATOM 529 C CA . PRO A 1 73 ? 14.630 5.529 -19.398 1.00 82.94 73 PRO A CA 1
ATOM 530 C C . PRO A 1 73 ? 14.259 6.604 -20.429 1.00 82.94 73 PRO A C 1
ATOM 532 O O . PRO A 1 73 ? 15.095 7.065 -21.201 1.00 82.94 73 PRO A O 1
ATOM 535 N N . GLY A 1 74 ? 12.995 7.022 -20.427 1.00 78.69 74 GLY A N 1
ATOM 536 C CA . GLY A 1 74 ? 12.453 8.055 -21.320 1.00 78.69 74 GLY A CA 1
ATOM 537 C C . GLY A 1 74 ? 11.703 7.500 -22.534 1.00 78.69 74 GLY A C 1
ATOM 538 O O . GLY A 1 74 ? 11.255 8.272 -23.384 1.00 78.69 74 GLY A O 1
ATOM 539 N N . TYR A 1 75 ? 11.558 6.178 -22.639 1.00 85.88 75 TYR A N 1
ATOM 540 C CA . TYR A 1 75 ? 11.026 5.501 -23.820 1.00 85.88 75 TYR A CA 1
ATOM 541 C C . TYR A 1 75 ? 9.892 4.530 -23.472 1.00 85.88 75 TYR A C 1
ATOM 543 O O . TYR A 1 75 ? 9.749 4.104 -22.333 1.00 85.88 75 TYR A O 1
ATOM 551 N N . ILE A 1 76 ? 9.073 4.186 -24.471 1.00 81.81 76 ILE A N 1
ATOM 552 C CA . ILE A 1 76 ? 8.044 3.143 -24.342 1.00 81.81 76 ILE A CA 1
ATOM 553 C C . ILE A 1 76 ? 8.729 1.772 -24.293 1.00 81.81 76 ILE A C 1
ATOM 555 O O . ILE A 1 76 ? 9.446 1.429 -25.238 1.00 81.81 76 ILE A O 1
ATOM 559 N N . SER A 1 77 ? 8.473 0.990 -23.239 1.00 85.75 77 SER A N 1
ATOM 560 C CA . SER A 1 77 ? 8.932 -0.399 -23.136 1.00 85.75 77 SER A CA 1
ATOM 561 C C . SER A 1 77 ? 8.305 -1.269 -24.231 1.00 85.75 77 SER A C 1
ATOM 563 O O . SER A 1 77 ? 7.138 -1.102 -24.599 1.00 85.75 77 SER A O 1
ATOM 565 N N . VAL A 1 78 ? 9.080 -2.207 -24.766 1.00 87.88 78 VAL A N 1
ATOM 566 C CA . VAL A 1 78 ? 8.654 -3.098 -25.851 1.00 87.88 78 VAL A CA 1
ATOM 567 C C . VAL A 1 78 ? 8.860 -4.544 -25.431 1.00 87.88 78 VAL A C 1
ATOM 569 O O . VAL A 1 78 ? 9.956 -4.923 -25.029 1.00 87.88 78 VAL A O 1
ATOM 572 N N . LEU A 1 79 ? 7.818 -5.360 -25.585 1.00 90.12 79 LEU A N 1
ATOM 573 C CA . LEU A 1 79 ? 7.936 -6.810 -25.493 1.00 90.12 79 LEU A CA 1
ATOM 574 C C . LEU A 1 79 ? 8.389 -7.368 -26.846 1.00 90.12 79 LEU A C 1
ATOM 576 O O . LEU A 1 79 ? 7.715 -7.179 -27.863 1.00 90.12 79 LEU A O 1
ATOM 580 N N . LEU A 1 80 ? 9.533 -8.042 -26.862 1.00 89.69 80 LEU A N 1
ATOM 581 C CA . LEU A 1 80 ? 10.092 -8.675 -28.047 1.00 89.69 80 LEU A CA 1
ATOM 582 C C . LEU A 1 80 ? 9.765 -10.153 -28.038 1.00 89.69 80 LEU A C 1
ATOM 584 O O . LEU A 1 80 ? 10.224 -10.884 -27.168 1.00 89.69 80 LEU A O 1
ATOM 588 N N . VAL A 1 81 ? 9.000 -10.579 -29.038 1.00 89.19 81 VAL A N 1
ATOM 589 C CA . VAL A 1 81 ? 8.634 -11.979 -29.240 1.00 89.19 81 VAL A CA 1
ATOM 590 C C . VAL A 1 81 ? 9.348 -12.479 -30.499 1.00 89.19 81 VAL A C 1
ATOM 592 O O . VAL A 1 81 ? 9.026 -12.009 -31.596 1.00 89.19 81 VAL A O 1
ATOM 595 N N . PRO A 1 82 ? 10.331 -13.388 -30.384 1.00 83.25 82 PRO A N 1
ATOM 596 C CA . PRO A 1 82 ? 10.964 -13.999 -31.545 1.00 83.25 82 PRO A CA 1
ATOM 597 C C . PRO A 1 82 ? 9.969 -14.939 -32.245 1.00 83.25 82 PRO A C 1
ATOM 599 O O . PRO A 1 82 ? 9.482 -15.892 -31.645 1.00 83.25 82 PRO A O 1
ATOM 602 N N . VAL A 1 83 ? 9.634 -14.669 -33.511 1.00 79.69 83 VAL A N 1
ATOM 603 C CA . VAL A 1 83 ? 8.610 -15.434 -34.262 1.00 79.69 83 VAL A CA 1
ATOM 604 C C . VAL A 1 83 ? 9.154 -16.259 -35.431 1.00 79.69 83 VAL A C 1
ATOM 606 O O . VAL A 1 83 ? 8.397 -17.010 -36.044 1.00 79.69 83 VAL A O 1
ATOM 609 N N . SER A 1 84 ? 10.428 -16.101 -35.814 1.00 75.81 84 SER A N 1
ATOM 610 C CA . SER A 1 84 ? 10.953 -16.694 -37.052 1.00 75.81 84 SER A CA 1
ATOM 611 C C . SER A 1 84 ? 12.183 -17.559 -36.791 1.00 75.81 84 SER A C 1
ATOM 613 O O . SER A 1 84 ? 13.138 -17.081 -36.194 1.00 75.81 84 SER A O 1
ATOM 615 N N . PRO A 1 85 ? 12.249 -18.787 -37.335 1.00 71.31 85 PRO A N 1
ATOM 616 C CA . PRO A 1 85 ? 13.423 -19.648 -37.185 1.00 71.31 85 PRO A CA 1
ATOM 617 C C . PRO A 1 85 ? 14.657 -19.141 -37.951 1.00 71.31 85 PRO A C 1
ATOM 619 O O . PRO A 1 85 ? 15.742 -19.709 -37.826 1.00 71.31 85 PRO A O 1
ATOM 622 N N . ASN A 1 86 ? 14.519 -18.109 -38.789 1.00 77.31 86 ASN A N 1
ATOM 623 C CA . ASN A 1 86 ? 15.633 -17.548 -39.541 1.00 77.31 86 ASN A CA 1
ATOM 624 C C . ASN A 1 86 ? 16.130 -16.269 -38.858 1.00 77.31 86 ASN A C 1
ATOM 626 O O . ASN A 1 86 ? 15.402 -15.271 -38.856 1.00 77.31 86 ASN A O 1
ATOM 630 N N . PRO A 1 87 ? 17.367 -16.257 -38.326 1.00 71.81 87 PRO A N 1
ATOM 631 C CA . PRO A 1 87 ? 17.896 -15.103 -37.621 1.00 71.81 87 PRO A CA 1
ATOM 632 C C . PRO A 1 87 ? 18.060 -13.941 -38.602 1.00 71.81 87 PRO A C 1
ATOM 634 O O . PRO A 1 87 ? 18.926 -13.947 -39.478 1.00 71.81 87 PRO A O 1
ATOM 637 N N . LYS A 1 88 ? 17.204 -12.930 -38.461 1.00 81.94 88 LYS A N 1
ATOM 638 C CA . LYS A 1 88 ? 17.348 -11.634 -39.126 1.00 81.94 88 LYS A CA 1
ATOM 639 C C . LYS A 1 88 ? 17.826 -10.619 -38.098 1.00 81.94 88 LYS A C 1
ATOM 641 O O . LYS A 1 88 ? 17.328 -10.597 -36.974 1.00 81.94 88 LYS A O 1
ATOM 646 N N . MET A 1 89 ? 18.771 -9.775 -38.504 1.00 88.38 89 MET A N 1
ATOM 647 C CA . MET A 1 89 ? 19.146 -8.605 -37.717 1.00 88.38 89 MET A CA 1
ATOM 648 C C . MET A 1 89 ? 17.931 -7.681 -37.608 1.00 88.38 89 MET A C 1
ATOM 650 O O . MET A 1 89 ? 17.383 -7.274 -38.634 1.00 88.38 89 MET A O 1
ATOM 654 N N . THR A 1 90 ? 17.529 -7.345 -36.385 1.00 89.62 90 THR A N 1
ATOM 655 C CA . THR A 1 90 ? 16.476 -6.360 -36.116 1.00 89.62 90 THR A CA 1
ATOM 656 C C . THR A 1 90 ? 17.065 -5.199 -35.335 1.00 89.62 90 THR A C 1
ATOM 658 O O . THR A 1 90 ? 17.744 -5.395 -34.333 1.00 89.62 90 THR A O 1
ATOM 661 N N . GLU A 1 91 ? 16.815 -3.982 -35.795 1.00 92.75 91 GLU A N 1
ATOM 662 C CA . GLU A 1 91 ? 17.233 -2.767 -35.104 1.00 92.75 91 GLU A CA 1
ATOM 663 C C . GLU A 1 91 ? 16.056 -2.212 -34.305 1.00 92.75 91 GLU A C 1
ATOM 665 O O . GLU A 1 91 ? 14.972 -1.987 -34.852 1.00 92.75 91 GLU A O 1
ATOM 670 N N . ILE A 1 92 ? 16.262 -2.005 -33.007 1.00 89.62 92 ILE A N 1
ATOM 671 C CA . ILE A 1 92 ? 15.231 -1.499 -32.108 1.00 89.62 92 ILE A CA 1
ATOM 672 C C . ILE A 1 92 ? 15.470 -0.027 -31.841 1.00 89.62 92 ILE A C 1
ATOM 674 O O . ILE A 1 92 ? 16.483 0.381 -31.276 1.00 89.62 92 ILE A O 1
ATOM 678 N N . ASN A 1 93 ? 14.457 0.746 -32.215 1.00 89.44 93 ASN A N 1
ATOM 679 C CA . ASN A 1 93 ? 14.317 2.152 -31.896 1.00 89.44 93 ASN A CA 1
ATOM 680 C C . ASN A 1 93 ? 13.095 2.309 -30.998 1.00 89.44 93 ASN A C 1
ATOM 682 O O . ASN A 1 93 ? 11.965 2.348 -31.500 1.00 89.44 93 ASN A O 1
ATOM 686 N N . LEU A 1 94 ? 13.295 2.382 -29.680 1.00 88.12 94 LEU A N 1
ATOM 687 C CA . LEU A 1 94 ? 12.170 2.666 -28.792 1.00 88.12 94 LEU A CA 1
ATOM 688 C C . LEU A 1 94 ? 11.723 4.106 -29.031 1.00 88.12 94 LEU A C 1
ATOM 690 O O . LEU A 1 94 ? 12.541 5.010 -29.229 1.00 88.12 94 LEU A O 1
ATOM 694 N N . ARG A 1 95 ? 10.410 4.327 -29.027 1.00 83.69 95 ARG A N 1
ATOM 695 C CA . ARG A 1 95 ? 9.858 5.671 -29.194 1.00 83.69 95 ARG A CA 1
ATOM 696 C C . ARG A 1 95 ? 10.022 6.442 -27.887 1.00 83.69 95 ARG A C 1
ATOM 698 O O . ARG A 1 95 ? 9.627 5.905 -26.850 1.00 83.69 95 ARG A O 1
ATOM 705 N N . PRO A 1 96 ? 10.555 7.679 -27.917 1.00 80.12 96 PRO A N 1
ATOM 706 C CA . PRO A 1 96 ? 10.554 8.535 -26.742 1.00 80.12 96 PRO A CA 1
ATOM 707 C C . PRO A 1 96 ? 9.118 8.691 -26.258 1.00 80.12 96 PRO A C 1
ATOM 709 O O . PRO A 1 96 ? 8.239 9.106 -27.022 1.00 80.12 96 PRO A O 1
ATOM 712 N N . TYR A 1 97 ? 8.867 8.355 -25.002 1.00 72.19 97 TYR A N 1
ATOM 713 C CA . TYR A 1 97 ? 7.587 8.638 -24.386 1.00 72.19 97 TYR A CA 1
ATOM 714 C C . TYR A 1 97 ? 7.738 9.979 -23.687 1.00 72.19 97 TYR A C 1
ATOM 716 O O . TYR A 1 97 ? 8.398 10.087 -22.662 1.00 72.19 97 TYR A O 1
ATOM 724 N N . LYS A 1 98 ? 7.127 11.028 -24.247 1.00 64.75 98 LYS A N 1
ATOM 725 C CA . LYS A 1 98 ? 7.175 12.379 -23.657 1.00 64.75 98 LYS A CA 1
ATOM 726 C C . LYS A 1 98 ? 6.534 12.452 -22.260 1.00 64.75 98 LYS A C 1
ATOM 728 O O . LYS A 1 98 ? 6.727 13.445 -21.572 1.00 64.75 98 LYS A O 1
ATOM 733 N N . GLY A 1 99 ? 5.783 11.421 -21.859 1.00 61.81 99 GLY A N 1
ATOM 734 C CA . GLY A 1 99 ? 5.270 11.235 -20.500 1.00 61.81 99 GLY A CA 1
ATOM 735 C C . GLY A 1 99 ? 6.121 10.311 -19.618 1.00 61.81 99 GLY A C 1
ATOM 736 O O . GLY A 1 99 ? 5.789 10.153 -18.448 1.00 61.81 99 GLY A O 1
ATOM 737 N N . TRP A 1 100 ? 7.191 9.687 -20.140 1.00 52.44 100 TRP A N 1
ATOM 738 C CA . TRP A 1 100 ? 8.109 8.869 -19.346 1.00 52.44 100 TRP A CA 1
ATOM 739 C C . TRP A 1 100 ? 9.138 9.778 -18.722 1.00 52.44 100 TRP A C 1
ATOM 741 O O . TRP A 1 100 ? 10.096 10.233 -19.344 1.00 52.44 100 TRP A O 1
ATOM 751 N N . THR A 1 101 ? 8.951 9.995 -17.446 1.00 54.91 101 THR A N 1
ATOM 752 C CA . THR A 1 101 ? 9.924 10.628 -16.597 1.00 54.91 101 THR A CA 1
ATOM 753 C C . THR A 1 101 ? 10.072 9.620 -15.471 1.00 54.91 101 THR A C 1
ATOM 755 O O . THR A 1 101 ? 9.318 9.656 -14.511 1.00 54.91 101 THR A O 1
ATOM 758 N N . GLY A 1 102 ? 10.934 8.610 -15.653 1.00 58.34 102 GLY A N 1
ATOM 759 C CA . GLY A 1 102 ? 11.143 7.562 -14.640 1.00 58.34 102 GLY A CA 1
ATOM 760 C C . GLY A 1 102 ? 11.448 8.190 -13.280 1.00 58.34 102 GLY A C 1
ATOM 761 O O . GLY A 1 102 ? 10.799 7.859 -12.301 1.00 58.34 102 GLY A O 1
ATOM 762 N N . LEU A 1 103 ? 12.265 9.250 -13.290 1.00 61.00 103 LEU A N 1
ATOM 763 C CA . LEU A 1 103 ? 12.475 10.146 -12.154 1.00 61.00 103 LEU A CA 1
ATOM 764 C C . LEU A 1 103 ? 11.178 10.744 -11.595 1.00 61.00 103 LEU A C 1
ATOM 766 O O . LEU A 1 103 ? 11.016 10.727 -10.389 1.00 61.00 103 LEU A O 1
ATOM 770 N N . SER A 1 104 ? 10.236 11.249 -12.401 1.00 62.28 104 SER A N 1
ATOM 771 C CA . SER A 1 104 ? 8.987 11.796 -11.838 1.00 62.28 104 SER A CA 1
ATOM 772 C C . SER A 1 104 ? 7.975 10.735 -11.430 1.00 62.28 104 SER A C 1
ATOM 774 O O . SER A 1 104 ? 7.122 11.037 -10.607 1.00 62.28 104 SER A O 1
ATOM 776 N N . TYR A 1 105 ? 7.990 9.536 -12.017 1.00 66.88 105 TYR A N 1
ATOM 777 C CA . TYR A 1 105 ? 7.139 8.442 -11.546 1.00 66.88 105 TYR A CA 1
ATOM 778 C C . TYR A 1 105 ? 7.672 7.901 -10.221 1.00 66.88 105 TYR A C 1
ATOM 780 O O . TYR A 1 105 ? 6.896 7.773 -9.283 1.00 66.88 105 TYR A O 1
ATOM 788 N N . GLU A 1 106 ? 8.982 7.668 -10.121 1.00 75.00 106 GLU A N 1
ATOM 789 C CA . GLU A 1 106 ? 9.655 7.335 -8.863 1.00 75.00 106 GLU A CA 1
ATOM 790 C C . GLU A 1 106 ? 9.415 8.429 -7.825 1.00 75.00 106 GLU A C 1
ATOM 792 O O . GLU A 1 106 ? 8.870 8.130 -6.774 1.00 75.00 106 GLU A O 1
ATOM 797 N N . GLN A 1 107 ? 9.656 9.703 -8.153 1.00 73.25 107 GLN A N 1
ATOM 798 C CA . GLN A 1 107 ? 9.338 10.828 -7.264 1.00 73.25 107 GLN A CA 1
ATOM 799 C C . GLN A 1 107 ? 7.854 10.876 -6.902 1.00 73.25 107 GLN A C 1
ATOM 801 O O . GLN A 1 107 ? 7.523 11.153 -5.760 1.00 73.25 107 GLN A O 1
ATOM 806 N N . MET A 1 108 ? 6.937 10.594 -7.832 1.00 78.88 108 MET A N 1
ATOM 807 C CA . MET A 1 108 ? 5.505 10.561 -7.525 1.00 78.88 108 MET A CA 1
ATOM 808 C C . MET A 1 108 ? 5.173 9.425 -6.553 1.00 78.88 108 MET A C 1
ATOM 810 O O . MET A 1 108 ? 4.388 9.639 -5.628 1.00 78.88 108 MET A O 1
ATOM 814 N N . VAL A 1 109 ? 5.731 8.231 -6.762 1.00 84.81 109 VAL A N 1
ATOM 815 C CA . VAL A 1 109 ? 5.550 7.080 -5.869 1.00 84.81 109 VAL A CA 1
ATOM 816 C C . VAL A 1 109 ? 6.176 7.370 -4.509 1.00 84.81 109 VAL A C 1
ATOM 818 O O . VAL A 1 109 ? 5.513 7.154 -3.499 1.00 84.81 109 VAL A O 1
ATOM 821 N N . ASP A 1 110 ? 7.380 7.932 -4.471 1.00 84.56 110 ASP A N 1
ATOM 822 C CA . ASP A 1 110 ? 8.073 8.348 -3.252 1.00 84.56 110 ASP A CA 1
ATOM 823 C C . ASP A 1 110 ? 7.278 9.423 -2.509 1.00 84.56 110 ASP A C 1
ATOM 825 O O . ASP A 1 110 ? 7.063 9.309 -1.305 1.00 84.56 110 ASP A O 1
ATOM 829 N N . ASP A 1 111 ? 6.744 10.420 -3.212 1.00 88.94 111 ASP A N 1
ATOM 830 C CA . ASP A 1 111 ? 5.899 11.466 -2.638 1.00 88.94 111 ASP A CA 1
ATOM 831 C C . ASP A 1 111 ? 4.584 10.894 -2.096 1.00 88.94 111 ASP A C 1
ATOM 833 O O . ASP A 1 111 ? 4.061 11.361 -1.080 1.00 88.94 111 ASP A O 1
ATOM 837 N N . GLN A 1 112 ? 3.985 9.918 -2.782 1.00 90.69 112 GLN A N 1
ATOM 838 C CA . GLN A 1 112 ? 2.780 9.232 -2.308 1.00 90.69 112 GLN A CA 1
ATOM 839 C C . GLN A 1 112 ? 3.081 8.362 -1.086 1.00 90.69 112 GLN A C 1
ATOM 841 O O . GLN A 1 112 ? 2.328 8.398 -0.111 1.00 90.69 112 GLN A O 1
ATOM 846 N N . LEU A 1 113 ? 4.192 7.629 -1.107 1.00 92.25 113 LEU A N 1
ATOM 847 C CA . LEU A 1 113 ? 4.643 6.789 -0.006 1.00 92.25 113 LEU A CA 1
ATOM 848 C C . LEU A 1 113 ? 4.975 7.638 1.223 1.00 92.25 113 LEU A C 1
ATOM 850 O O . LEU A 1 113 ? 4.477 7.356 2.311 1.00 92.25 113 LEU A O 1
ATOM 854 N N . LEU A 1 114 ? 5.733 8.720 1.048 1.00 94.62 114 LEU A N 1
ATOM 855 C CA . LEU A 1 114 ? 6.079 9.664 2.107 1.00 94.62 114 LEU A CA 1
ATOM 856 C C . LEU A 1 114 ? 4.822 10.301 2.711 1.00 94.62 114 LEU A C 1
ATOM 858 O O . LEU A 1 114 ? 4.704 10.398 3.934 1.00 94.62 114 LEU A O 1
ATOM 862 N N . ARG A 1 115 ? 3.840 10.678 1.882 1.00 95.88 115 ARG A N 1
ATOM 863 C CA . ARG A 1 115 ? 2.536 11.164 2.361 1.00 95.88 115 ARG A CA 1
ATOM 864 C C . ARG A 1 115 ? 1.799 10.115 3.188 1.00 95.88 115 ARG A C 1
ATOM 866 O O . ARG A 1 115 ? 1.381 10.422 4.306 1.00 95.88 115 ARG A O 1
ATOM 873 N N . ALA A 1 116 ? 1.694 8.882 2.697 1.00 96.12 116 ALA A N 1
ATOM 874 C CA . ALA A 1 116 ? 1.059 7.793 3.435 1.00 96.12 116 ALA A CA 1
ATOM 875 C C . ALA A 1 116 ? 1.774 7.515 4.773 1.00 96.12 116 ALA A C 1
ATOM 877 O O . ALA A 1 116 ? 1.117 7.373 5.806 1.00 96.12 116 ALA A O 1
ATOM 878 N N . MET A 1 117 ? 3.111 7.516 4.792 1.00 96.38 117 MET A N 1
ATOM 879 C CA . MET A 1 117 ? 3.921 7.335 6.005 1.00 96.38 117 MET A CA 1
ATOM 880 C C . MET A 1 117 ? 3.733 8.468 7.020 1.00 96.38 117 MET A C 1
ATOM 882 O O . MET A 1 117 ? 3.629 8.208 8.223 1.00 96.38 117 MET A O 1
ATOM 886 N N . ASN A 1 118 ? 3.630 9.715 6.557 1.00 97.25 118 ASN A N 1
ATOM 887 C CA . ASN A 1 118 ? 3.356 10.864 7.421 1.00 97.25 118 ASN A CA 1
ATOM 888 C C . ASN A 1 118 ? 1.968 10.758 8.069 1.00 97.25 118 ASN A C 1
ATOM 890 O O . ASN A 1 118 ? 1.822 11.025 9.264 1.00 97.25 118 ASN A O 1
ATOM 894 N N . MET A 1 119 ? 0.959 10.302 7.319 1.00 98.00 119 MET A N 1
ATOM 895 C CA . MET A 1 119 ? -0.373 10.040 7.870 1.00 98.00 119 MET A CA 1
ATOM 896 C C . MET A 1 119 ? -0.351 8.926 8.915 1.00 98.00 119 MET A C 1
ATOM 898 O O . MET A 1 119 ? -0.912 9.101 9.995 1.00 98.00 119 MET A O 1
ATOM 902 N N . VAL A 1 120 ? 0.332 7.809 8.641 1.00 97.69 120 VAL A N 1
ATOM 903 C CA . VAL A 1 120 ? 0.488 6.711 9.612 1.00 97.69 120 VAL A CA 1
ATOM 904 C C . VAL A 1 120 ? 1.164 7.207 10.889 1.00 97.69 120 VAL A C 1
ATOM 906 O O . VAL A 1 120 ? 0.644 6.967 11.976 1.00 97.69 120 VAL A O 1
ATOM 909 N N . THR A 1 121 ? 2.262 7.956 10.768 1.00 97.88 121 THR A N 1
ATOM 910 C CA . THR A 1 121 ? 2.984 8.530 11.917 1.00 97.88 121 THR A CA 1
ATOM 911 C C . THR A 1 121 ? 2.077 9.437 12.749 1.00 97.88 121 THR A C 1
ATOM 913 O O . THR A 1 121 ? 2.030 9.321 13.974 1.00 97.88 121 THR A O 1
ATOM 916 N N . LYS A 1 122 ? 1.297 10.308 12.095 1.00 98.06 122 LYS A N 1
ATOM 917 C CA . LYS A 1 122 ? 0.335 11.193 12.764 1.00 98.06 122 LYS A CA 1
ATOM 918 C C . LYS A 1 122 ? -0.760 10.406 13.490 1.00 98.06 122 LYS A C 1
ATOM 920 O O . LYS A 1 122 ? -1.049 10.696 14.649 1.00 98.06 122 LYS A O 1
ATOM 925 N N . ILE A 1 123 ? -1.344 9.397 12.840 1.00 98.31 123 ILE A N 1
ATOM 926 C CA . ILE A 1 123 ? -2.368 8.523 13.434 1.00 98.31 123 ILE A CA 1
ATOM 927 C C . ILE A 1 123 ? -1.802 7.796 14.659 1.00 98.31 123 ILE A C 1
ATOM 929 O O . ILE A 1 123 ? -2.420 7.811 15.721 1.00 98.31 123 ILE A O 1
ATOM 933 N N . GLN A 1 124 ? -0.608 7.213 14.546 1.00 97.12 124 GLN A N 1
ATOM 934 C CA . GLN A 1 124 ? 0.054 6.519 15.651 1.00 97.12 124 GLN A CA 1
ATOM 935 C C . GLN A 1 124 ? 0.346 7.461 16.822 1.00 97.12 124 GLN A C 1
ATOM 937 O O . GLN A 1 124 ? 0.086 7.095 17.966 1.00 97.12 124 GLN A O 1
ATOM 942 N N . ALA A 1 125 ? 0.804 8.689 16.563 1.00 98.19 125 ALA A N 1
ATOM 943 C CA . ALA A 1 125 ? 1.002 9.690 17.609 1.00 98.19 125 ALA A CA 1
ATOM 944 C C . ALA A 1 125 ? -0.310 10.026 18.343 1.00 98.19 125 ALA A C 1
ATOM 946 O O . ALA A 1 125 ? -0.318 10.155 19.568 1.00 98.19 125 ALA A O 1
ATOM 947 N N . LEU A 1 126 ? -1.436 10.125 17.629 1.00 98.44 126 LEU A N 1
ATOM 948 C CA . LEU A 1 126 ? -2.752 10.327 18.247 1.00 98.44 126 LEU A CA 1
ATOM 949 C C . LEU A 1 126 ? -3.181 9.116 19.088 1.00 98.44 126 LEU A C 1
ATOM 951 O O . LEU A 1 126 ? -3.655 9.297 20.208 1.00 98.44 126 LEU A O 1
ATOM 955 N N . MET A 1 127 ? -2.963 7.897 18.588 1.00 97.94 127 MET A N 1
ATOM 956 C CA . MET A 1 127 ? -3.259 6.652 19.308 1.00 97.94 127 MET A CA 1
ATOM 957 C C . MET A 1 127 ? -2.417 6.504 20.586 1.00 97.94 127 MET A C 1
ATOM 959 O O . MET A 1 127 ? -2.959 6.163 21.634 1.00 97.94 127 MET A O 1
ATOM 963 N N . VAL A 1 128 ? -1.117 6.816 20.539 1.00 97.75 128 VAL A N 1
ATOM 964 C CA . VAL A 1 128 ? -0.222 6.792 21.715 1.00 97.75 128 VAL A CA 1
ATOM 965 C C . VAL A 1 128 ? -0.685 7.784 22.786 1.00 97.75 128 VAL A C 1
ATOM 967 O O . VAL A 1 128 ? -0.667 7.465 23.972 1.00 97.75 128 VAL A O 1
ATOM 970 N N . ASN A 1 129 ? -1.181 8.951 22.372 1.00 98.06 129 ASN A N 1
ATOM 971 C CA . ASN A 1 129 ? -1.766 9.951 23.268 1.00 98.06 129 ASN A CA 1
ATOM 972 C C . ASN A 1 129 ? -3.221 9.640 23.670 1.00 98.06 129 ASN A C 1
ATOM 974 O O . ASN A 1 129 ? -3.895 10.500 24.233 1.00 98.06 129 ASN A O 1
ATOM 978 N N . GLN A 1 130 ? -3.723 8.436 23.364 1.00 98.06 130 GLN A N 1
ATOM 979 C CA . GLN A 1 130 ? -5.090 7.982 23.647 1.00 98.06 130 GLN A CA 1
ATOM 980 C C . GLN A 1 130 ? -6.185 8.883 23.050 1.00 98.06 130 GLN A C 1
ATOM 982 O O . GLN A 1 130 ? -7.340 8.860 23.478 1.00 98.06 130 GLN A O 1
ATOM 987 N N . ASN A 1 131 ? -5.851 9.669 22.025 1.00 98.38 131 ASN A N 1
ATOM 988 C CA . ASN A 1 131 ? -6.791 10.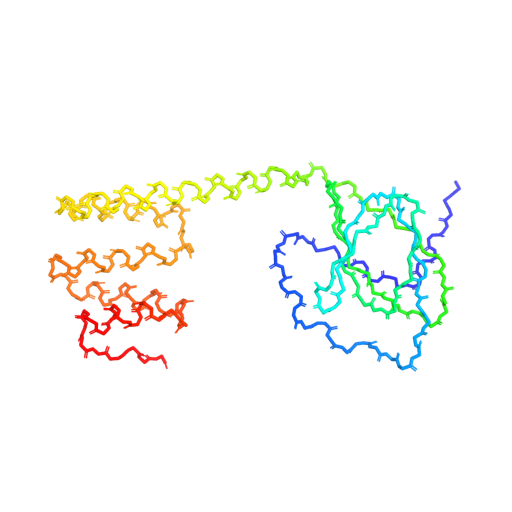532 21.323 1.00 98.38 131 ASN A CA 1
ATOM 989 C C . ASN A 1 131 ? -7.450 9.763 20.167 1.00 98.38 131 ASN A C 1
ATOM 991 O O . ASN A 1 131 ? -7.253 10.058 18.985 1.00 98.38 131 ASN A O 1
ATOM 995 N N . TRP A 1 132 ? -8.214 8.728 20.523 1.00 98.00 132 TRP A N 1
ATOM 996 C CA . TRP A 1 132 ? -8.808 7.770 19.582 1.00 98.00 132 TRP A CA 1
ATOM 997 C C . TRP A 1 132 ? -9.806 8.412 18.613 1.00 98.00 132 TRP A C 1
ATOM 999 O O . TRP A 1 132 ? -9.899 8.005 17.456 1.00 98.00 132 TRP A O 1
ATOM 1009 N N . SER A 1 133 ? -10.542 9.432 19.061 1.00 96.88 133 SER A N 1
ATOM 1010 C CA . SER A 1 133 ? -11.496 10.160 18.220 1.00 96.88 133 SER A CA 1
ATOM 1011 C C . SER A 1 133 ? -10.785 10.960 17.129 1.00 96.88 133 SER A C 1
ATOM 1013 O O . SER A 1 133 ? -11.171 10.868 15.964 1.00 96.88 133 SER A O 1
ATOM 1015 N N . ALA A 1 134 ? -9.711 11.680 17.467 1.00 98.06 134 ALA A N 1
ATOM 1016 C CA . ALA A 1 134 ? -8.897 12.372 16.472 1.00 98.06 134 ALA A CA 1
ATOM 1017 C C . ALA A 1 134 ? -8.187 11.384 15.535 1.00 98.06 134 ALA A C 1
ATOM 1019 O O . ALA A 1 134 ? -8.140 11.617 14.328 1.00 98.06 134 ALA A O 1
ATOM 1020 N N . ALA A 1 135 ? -7.689 10.257 16.060 1.00 98.56 135 ALA A N 1
ATOM 1021 C CA . ALA A 1 135 ? -7.081 9.210 15.241 1.00 98.56 135 ALA A CA 1
ATOM 1022 C C . ALA A 1 135 ? -8.061 8.682 14.179 1.00 98.56 135 ALA A C 1
ATOM 1024 O O . ALA A 1 135 ? -7.689 8.571 13.014 1.00 98.56 135 ALA A O 1
ATOM 1025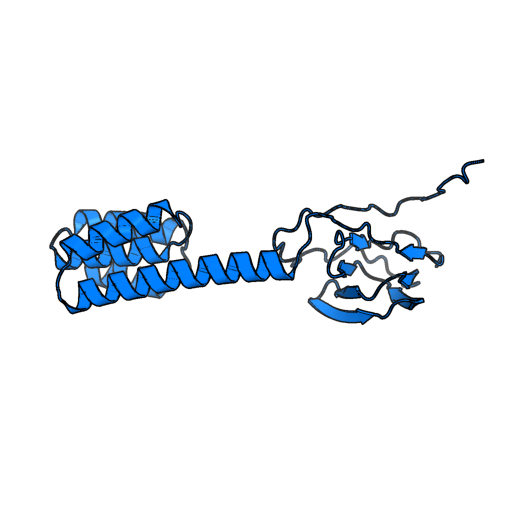 N N . LEU A 1 136 ? -9.327 8.434 14.544 1.00 98.25 136 LEU A N 1
ATOM 1026 C CA . LEU A 1 136 ? -10.364 8.015 13.593 1.00 98.25 136 LEU A CA 1
ATOM 1027 C C . LEU A 1 136 ? -10.611 9.045 12.483 1.00 98.25 136 LEU A C 1
ATOM 1029 O O . LEU A 1 136 ? -10.763 8.653 11.327 1.00 98.25 136 LEU A O 1
ATOM 1033 N N . VAL A 1 137 ? -10.624 10.342 12.804 1.00 98.38 137 VAL A N 1
ATOM 1034 C CA . VAL A 1 137 ? -10.782 11.406 11.795 1.00 98.38 137 VAL A CA 1
ATOM 1035 C C . VAL A 1 137 ? -9.623 11.385 10.794 1.00 98.38 137 VAL A C 1
ATOM 1037 O O . VAL A 1 137 ? -9.850 11.419 9.583 1.00 98.38 137 VAL A O 1
ATOM 1040 N N . GLU A 1 138 ? -8.386 11.259 11.276 1.00 98.50 138 GLU A N 1
ATOM 1041 C CA . GLU A 1 138 ? -7.201 11.172 10.413 1.00 98.50 138 GLU A CA 1
ATOM 1042 C C . GLU A 1 138 ? -7.187 9.890 9.571 1.00 98.50 138 GLU A C 1
ATOM 1044 O O . GLU A 1 138 ? -6.889 9.944 8.379 1.00 98.50 138 GLU A O 1
ATOM 1049 N N . ILE A 1 139 ? -7.587 8.750 10.145 1.00 98.44 139 ILE A N 1
ATOM 1050 C CA . ILE A 1 139 ? -7.727 7.481 9.415 1.00 98.44 139 ILE A CA 1
ATOM 1051 C C . ILE A 1 139 ? -8.738 7.624 8.273 1.00 98.44 139 ILE A C 1
ATOM 1053 O O . ILE A 1 139 ? -8.464 7.198 7.153 1.00 98.44 139 ILE A O 1
ATOM 1057 N N . GLN A 1 140 ? -9.891 8.248 8.519 1.00 98.06 140 GLN A N 1
ATOM 1058 C CA . GLN A 1 140 ? -10.906 8.469 7.485 1.00 98.06 140 GLN A CA 1
ATOM 1059 C C . GLN A 1 140 ? -10.413 9.406 6.379 1.00 98.06 140 GLN A C 1
ATOM 1061 O O . GLN A 1 140 ? -10.735 9.193 5.209 1.00 98.06 140 GLN A O 1
ATOM 1066 N N . SER A 1 141 ? -9.622 10.427 6.723 1.00 98.00 141 SER A N 1
ATOM 1067 C CA . SER A 1 141 ? -8.955 11.280 5.734 1.00 98.00 141 SER A CA 1
ATOM 1068 C C . SER A 1 141 ? -7.977 10.467 4.881 1.00 98.00 141 SER A C 1
ATOM 1070 O O . SER A 1 141 ? -8.039 10.510 3.653 1.00 98.00 141 SER A O 1
ATOM 1072 N N . ALA A 1 142 ? -7.146 9.643 5.520 1.00 97.56 142 ALA A N 1
ATOM 1073 C CA . ALA A 1 142 ? -6.169 8.799 4.842 1.00 97.56 142 ALA A CA 1
ATOM 1074 C C . ALA A 1 142 ? -6.817 7.745 3.931 1.00 97.56 142 ALA A C 1
ATOM 1076 O O . ALA A 1 142 ? -6.333 7.498 2.831 1.00 97.56 142 ALA A O 1
ATOM 1077 N N . GLN A 1 143 ? -7.953 7.163 4.328 1.00 97.38 143 GLN A N 1
ATOM 1078 C CA . GLN A 1 143 ? -8.711 6.232 3.485 1.00 97.38 143 GLN A CA 1
ATOM 1079 C C . GLN A 1 143 ? -9.316 6.901 2.240 1.00 97.38 143 GLN A C 1
ATOM 1081 O O . GLN A 1 143 ? -9.504 6.225 1.229 1.00 97.38 143 GLN A O 1
ATOM 1086 N N . LYS A 1 144 ? -9.633 8.203 2.292 1.00 97.69 144 LYS A N 1
ATOM 1087 C CA . LYS A 1 144 ? -10.090 8.954 1.110 1.00 97.69 144 LYS A CA 1
ATOM 1088 C C . LYS A 1 144 ? -8.947 9.195 0.129 1.00 97.69 144 LYS A C 1
ATOM 1090 O O . LYS A 1 144 ? -9.164 9.090 -1.073 1.00 97.69 144 LYS A O 1
ATOM 1095 N N . GLU A 1 145 ? -7.755 9.500 0.638 1.00 96.88 145 GLU A N 1
ATOM 1096 C CA . GLU A 1 145 ? -6.568 9.745 -0.191 1.00 96.88 145 GLU A CA 1
ATOM 1097 C C . GLU A 1 145 ? -5.965 8.441 -0.741 1.00 96.88 145 GLU A C 1
ATOM 1099 O O . GLU A 1 145 ? -5.583 8.374 -1.907 1.00 96.88 145 GLU A O 1
ATOM 1104 N N . PHE A 1 146 ? -5.966 7.370 0.057 1.00 96.75 146 PHE A N 1
ATOM 1105 C CA . PHE A 1 146 ? -5.378 6.069 -0.274 1.00 96.75 146 PHE A CA 1
ATOM 1106 C C . PHE A 1 146 ? -6.395 4.917 -0.117 1.00 96.75 146 PHE A C 1
ATOM 1108 O O . PHE A 1 146 ? -6.223 4.037 0.733 1.00 96.75 146 PHE A O 1
ATOM 1115 N N . PRO A 1 147 ? -7.452 4.849 -0.954 1.00 96.06 147 PRO A N 1
ATOM 1116 C CA . PRO A 1 147 ? -8.568 3.903 -0.789 1.00 96.06 147 PRO A CA 1
ATOM 1117 C C . PRO A 1 147 ? -8.195 2.420 -0.953 1.00 96.06 147 PRO A C 1
ATOM 1119 O O . PRO A 1 147 ? -8.957 1.530 -0.548 1.00 96.06 147 PRO A O 1
ATOM 1122 N N . TYR A 1 148 ? -7.033 2.144 -1.550 1.00 93.56 148 TYR A N 1
ATOM 1123 C CA . TYR A 1 148 ? -6.498 0.798 -1.757 1.00 93.56 148 TYR A CA 1
ATOM 1124 C C . TYR A 1 148 ? -5.514 0.362 -0.663 1.00 93.56 148 TYR A C 1
ATOM 1126 O O . TYR A 1 148 ? -5.212 -0.829 -0.560 1.00 93.56 148 TYR A O 1
ATOM 1134 N N . LEU A 1 149 ? -5.045 1.281 0.192 1.00 95.06 149 LEU A N 1
ATOM 1135 C CA . LEU A 1 149 ? -4.120 0.938 1.267 1.00 95.06 149 LEU A CA 1
ATOM 1136 C C . LEU A 1 149 ? -4.885 0.335 2.452 1.00 95.06 149 LEU A C 1
ATOM 1138 O O . LEU A 1 149 ? -5.351 1.021 3.360 1.00 95.06 149 LEU A O 1
ATOM 1142 N N . THR A 1 150 ? -4.999 -0.993 2.435 1.00 95.69 150 THR A N 1
ATOM 1143 C CA . THR A 1 150 ? -5.779 -1.779 3.410 1.00 95.69 150 THR A CA 1
ATOM 1144 C C . THR A 1 150 ? -5.324 -1.567 4.861 1.00 95.69 150 THR A C 1
ATOM 1146 O O . THR A 1 150 ? -6.129 -1.706 5.779 1.00 95.69 150 THR A O 1
ATOM 1149 N N . TYR A 1 151 ? -4.074 -1.142 5.079 1.00 96.38 151 TYR A N 1
ATOM 1150 C CA . TYR A 1 151 ? -3.528 -0.857 6.408 1.00 96.38 151 TYR A CA 1
ATOM 1151 C C . TYR A 1 151 ? -4.373 0.139 7.221 1.00 96.38 151 TYR A C 1
ATOM 1153 O O . TYR A 1 151 ? -4.610 -0.081 8.409 1.00 96.38 151 TYR A O 1
ATOM 1161 N N . PHE A 1 152 ? -4.932 1.176 6.585 1.00 98.00 152 PHE A N 1
ATOM 1162 C CA . PHE A 1 152 ? -5.781 2.149 7.283 1.00 98.00 152 PHE A CA 1
ATOM 1163 C C . PHE A 1 152 ? -7.091 1.552 7.814 1.00 98.00 152 PHE A C 1
ATOM 1165 O O . PHE A 1 152 ? -7.651 2.074 8.774 1.00 98.00 152 PHE A O 1
ATOM 1172 N N . ARG A 1 153 ? -7.583 0.449 7.240 1.00 98.06 153 ARG A N 1
ATOM 1173 C CA . ARG A 1 153 ? -8.773 -0.252 7.753 1.00 98.06 153 ARG A CA 1
ATOM 1174 C C . ARG A 1 153 ? -8.460 -1.034 9.025 1.00 98.06 153 ARG A C 1
ATOM 1176 O O . ARG A 1 153 ? -9.282 -1.061 9.935 1.00 98.06 153 ARG A O 1
ATOM 1183 N N . TYR A 1 154 ? -7.258 -1.606 9.121 1.00 97.81 154 TYR A N 1
ATOM 1184 C CA . TYR A 1 154 ? -6.795 -2.251 10.352 1.00 97.81 154 TYR A CA 1
ATOM 1185 C C . TYR A 1 154 ? -6.628 -1.237 11.487 1.00 97.81 154 TYR A C 1
ATOM 1187 O O . TYR A 1 154 ? -7.065 -1.499 12.604 1.00 97.81 154 TYR A O 1
ATOM 1195 N N . LEU A 1 155 ? -6.075 -0.052 11.201 1.00 97.94 155 LEU A N 1
ATOM 1196 C CA . LEU A 1 155 ? -5.994 1.033 12.186 1.00 97.94 155 LEU A CA 1
ATOM 1197 C C . LEU A 1 155 ? -7.383 1.514 12.637 1.00 97.94 155 LEU A C 1
ATOM 1199 O O . LEU A 1 155 ? -7.587 1.737 13.832 1.00 97.94 155 LEU A O 1
ATOM 1203 N N . GLU A 1 156 ? -8.345 1.632 11.712 1.00 98.38 156 GLU A N 1
ATOM 1204 C CA . GLU A 1 156 ? -9.735 1.993 12.038 1.00 98.38 156 GLU A CA 1
ATOM 1205 C C . GLU A 1 156 ? -10.365 0.966 12.985 1.00 98.38 156 GLU A C 1
ATOM 1207 O O . GLU A 1 156 ? -10.933 1.332 14.013 1.00 98.38 156 GLU A O 1
ATOM 1212 N N . ALA A 1 157 ? -10.213 -0.324 12.673 1.00 98.12 157 ALA A N 1
ATOM 1213 C CA . ALA A 1 157 ? -10.741 -1.403 13.496 1.00 98.12 157 ALA A CA 1
ATOM 1214 C C . ALA A 1 157 ? -10.111 -1.434 14.895 1.00 98.12 157 ALA A C 1
ATOM 1216 O O . ALA A 1 157 ? -10.830 -1.584 15.882 1.00 98.12 157 ALA A O 1
ATOM 1217 N N . SER A 1 158 ? -8.797 -1.221 15.000 1.00 97.81 158 SER A N 1
ATOM 1218 C CA . SER A 1 158 ? -8.108 -1.092 16.289 1.00 97.81 158 SER A CA 1
ATOM 1219 C C . SER A 1 158 ? -8.660 0.070 17.116 1.00 97.81 158 SER A C 1
ATOM 1221 O O . SER A 1 158 ? -8.911 -0.092 18.309 1.00 97.81 158 SER A O 1
ATOM 1223 N N . CYS A 1 159 ? -8.914 1.227 16.496 1.00 98.06 159 CYS A N 1
ATOM 1224 C CA . CYS A 1 159 ? -9.518 2.365 17.192 1.00 98.06 159 CYS A CA 1
ATOM 1225 C C . CYS A 1 159 ? -10.942 2.050 17.671 1.00 98.06 159 CYS A C 1
ATOM 1227 O O . CYS A 1 159 ? -11.279 2.346 18.817 1.00 98.06 159 CYS A O 1
ATOM 1229 N N . TYR A 1 160 ? -11.773 1.421 16.833 1.00 98.50 160 TYR A N 1
ATOM 1230 C CA . TYR A 1 160 ? -13.113 1.001 17.247 1.00 98.50 160 TYR A CA 1
ATOM 1231 C C . TYR A 1 160 ? -13.077 -0.001 18.401 1.00 98.50 160 TYR A C 1
ATOM 1233 O O . TYR A 1 160 ? -13.853 0.147 19.343 1.00 98.50 160 TYR A O 1
ATOM 1241 N N . ALA A 1 161 ? -12.153 -0.962 18.383 1.00 97.94 161 ALA A N 1
ATOM 1242 C CA . ALA A 1 161 ? -12.009 -1.933 19.460 1.00 97.94 161 ALA A CA 1
ATOM 1243 C C . ALA A 1 161 ? -11.668 -1.265 20.802 1.00 97.94 161 ALA A C 1
ATOM 1245 O O . ALA A 1 161 ? -12.314 -1.556 21.807 1.00 97.94 161 ALA A O 1
ATOM 1246 N N . VAL A 1 162 ? -10.717 -0.321 20.821 1.00 97.69 162 VAL A N 1
ATOM 1247 C CA . VAL A 1 162 ? -10.350 0.415 22.048 1.00 97.69 162 VAL A CA 1
ATOM 1248 C C . VAL A 1 162 ? -11.501 1.286 22.562 1.00 97.69 162 VAL A C 1
ATOM 1250 O O . VAL A 1 162 ? -11.675 1.439 23.768 1.00 97.69 162 VAL A O 1
ATOM 1253 N N . LEU A 1 163 ? -12.334 1.809 21.662 1.00 97.81 163 LEU A N 1
ATOM 1254 C CA . LEU A 1 163 ? -13.538 2.571 22.003 1.00 97.81 163 LEU A CA 1
ATOM 1255 C C . LEU A 1 163 ? -14.733 1.694 22.425 1.00 97.81 163 LEU A C 1
ATOM 1257 O O . LEU A 1 163 ? -15.820 2.223 22.648 1.00 97.81 163 LEU A O 1
ATOM 1261 N N . GLY A 1 164 ? -14.571 0.368 22.499 1.00 97.62 164 GLY A N 1
ATOM 1262 C CA . GLY A 1 164 ? -15.650 -0.569 22.836 1.00 97.62 164 GLY A CA 1
ATOM 1263 C C . GLY A 1 164 ? -16.674 -0.788 21.715 1.00 97.62 164 GLY A C 1
ATOM 1264 O O . GLY A 1 164 ? -17.724 -1.386 21.939 1.00 97.62 164 GLY A O 1
ATOM 1265 N N . ARG A 1 165 ? -16.382 -0.326 20.496 1.00 98.25 165 ARG A N 1
ATOM 1266 C CA . ARG A 1 165 ? -17.223 -0.451 19.294 1.00 98.25 165 ARG A CA 1
ATOM 1267 C C . ARG A 1 165 ? -16.876 -1.726 18.523 1.00 98.25 165 ARG A C 1
ATOM 1269 O O . ARG A 1 165 ? -16.445 -1.696 17.371 1.00 98.25 165 ARG A O 1
ATOM 1276 N N . THR A 1 166 ? -16.993 -2.869 19.197 1.00 97.75 166 THR A N 1
ATOM 1277 C CA . THR A 1 166 ? -16.501 -4.162 18.692 1.00 97.75 166 THR A CA 1
ATOM 1278 C C . THR A 1 166 ? -17.193 -4.604 17.400 1.00 97.75 166 THR A C 1
ATOM 1280 O O . THR A 1 166 ? -16.546 -5.204 16.545 1.00 97.75 166 THR A O 1
ATOM 1283 N N . ALA A 1 167 ? -18.478 -4.282 17.219 1.00 97.75 167 ALA A N 1
ATOM 1284 C CA . ALA A 1 167 ? -19.219 -4.638 16.008 1.00 97.75 167 ALA A CA 1
ATOM 1285 C C . ALA A 1 167 ? -18.664 -3.914 14.769 1.00 97.75 167 ALA A C 1
ATOM 1287 O O . ALA A 1 167 ? -18.411 -4.539 13.737 1.00 97.75 167 ALA A O 1
ATOM 1288 N N . GLU A 1 168 ? -18.405 -2.611 14.884 1.00 98.31 168 GLU A N 1
ATOM 1289 C CA . GLU A 1 168 ? -17.794 -1.823 13.814 1.00 98.31 168 GLU A CA 1
ATOM 1290 C C . GLU A 1 168 ? -16.345 -2.246 13.555 1.00 98.31 168 GLU A C 1
ATOM 1292 O O . GLU A 1 168 ? -15.924 -2.323 12.398 1.00 98.31 168 GLU A O 1
ATOM 1297 N N . ALA A 1 169 ? -15.592 -2.580 14.609 1.00 98.31 169 ALA A N 1
ATOM 1298 C CA . ALA A 1 169 ? -14.246 -3.133 14.475 1.00 98.31 169 ALA A CA 1
ATOM 1299 C C . ALA A 1 169 ? -14.249 -4.443 13.667 1.00 98.31 169 ALA A C 1
ATOM 1301 O O . ALA A 1 169 ? -13.483 -4.580 12.710 1.00 98.31 169 ALA A O 1
ATOM 1302 N N . GLU A 1 170 ? -15.141 -5.381 14.011 1.00 98.12 170 GLU A N 1
ATOM 1303 C CA . GLU A 1 170 ? -15.303 -6.658 13.306 1.00 98.12 170 GLU A CA 1
ATOM 1304 C C . GLU A 1 170 ? -15.643 -6.438 11.828 1.00 98.12 170 GLU A C 1
ATOM 1306 O O . GLU A 1 170 ? -15.013 -7.042 10.954 1.00 98.12 170 GLU A O 1
ATOM 1311 N N . GLN A 1 171 ? -16.598 -5.550 11.534 1.00 98.00 171 GLN A N 1
ATOM 1312 C CA . GLN A 1 171 ? -16.989 -5.242 10.159 1.00 98.00 171 GLN A CA 1
ATOM 1313 C C . GLN A 1 171 ? -15.804 -4.708 9.343 1.00 98.00 171 GLN A C 1
ATOM 1315 O O . GLN A 1 171 ? -15.539 -5.199 8.243 1.00 98.00 171 GLN A O 1
ATOM 1320 N N . ARG A 1 172 ? -15.055 -3.737 9.878 1.00 97.50 172 ARG A N 1
ATOM 1321 C CA . ARG A 1 172 ? -13.898 -3.156 9.178 1.00 97.50 172 ARG A CA 1
ATOM 1322 C C . ARG A 1 172 ? -12.784 -4.165 8.932 1.00 97.50 172 ARG A C 1
ATOM 1324 O O . ARG A 1 172 ? -12.163 -4.127 7.869 1.00 97.50 172 ARG A O 1
ATOM 1331 N N . LEU A 1 173 ? -12.554 -5.081 9.872 1.00 97.75 173 LEU A N 1
ATOM 1332 C CA . LEU A 1 173 ? -11.576 -6.155 9.704 1.00 97.75 173 LEU A CA 1
ATOM 1333 C C . LEU A 1 173 ? -11.980 -7.148 8.623 1.00 97.75 173 LEU A C 1
ATOM 1335 O O . LEU A 1 173 ? -11.125 -7.526 7.826 1.00 97.75 173 LEU A O 1
ATOM 1339 N N . LYS A 1 174 ? -13.259 -7.532 8.551 1.00 97.62 174 LYS A N 1
ATOM 1340 C CA . LYS A 1 174 ? -13.763 -8.387 7.466 1.00 97.62 174 LYS A CA 1
ATOM 1341 C C . LYS A 1 174 ? -13.547 -7.731 6.109 1.00 97.62 174 LYS A C 1
ATOM 1343 O O . LYS A 1 174 ? -12.903 -8.324 5.255 1.00 97.62 174 LYS A O 1
ATOM 1348 N N . GLU A 1 175 ? -13.951 -6.468 5.955 1.00 96.50 175 GLU A N 1
ATOM 1349 C CA . GLU A 1 175 ? -13.738 -5.712 4.711 1.00 96.50 175 GLU A CA 1
ATOM 1350 C C . GLU A 1 175 ? -12.253 -5.653 4.299 1.00 96.50 175 GLU A C 1
ATOM 1352 O O . GLU A 1 175 ? -11.925 -5.683 3.110 1.00 96.50 175 GLU A O 1
ATOM 1357 N N . ALA A 1 176 ? -11.343 -5.548 5.272 1.00 96.81 176 ALA A N 1
ATOM 1358 C CA . ALA A 1 176 ? -9.904 -5.523 5.035 1.00 96.81 176 ALA A CA 1
ATOM 1359 C C . ALA A 1 176 ? -9.343 -6.906 4.648 1.00 96.81 176 ALA A C 1
ATOM 1361 O O . ALA A 1 176 ? -8.593 -7.018 3.675 1.00 96.81 176 ALA A O 1
ATOM 1362 N N . LEU A 1 177 ? -9.738 -7.959 5.366 1.00 97.50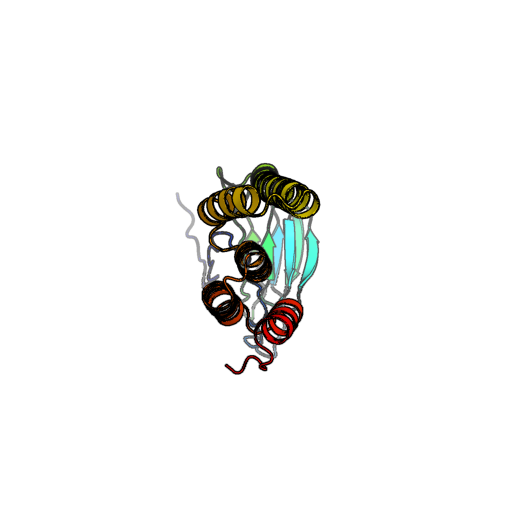 177 LEU A N 1
ATOM 1363 C CA . LEU A 1 177 ? -9.301 -9.337 5.126 1.00 97.50 177 LEU A CA 1
ATOM 1364 C C . LEU A 1 177 ? -9.902 -9.934 3.852 1.00 97.50 177 LEU A C 1
ATOM 1366 O O . LEU A 1 177 ? -9.231 -10.705 3.171 1.00 97.50 177 LEU A O 1
ATOM 1370 N N . ASP A 1 178 ? -11.107 -9.526 3.457 1.00 96.69 178 ASP A N 1
ATOM 1371 C CA . ASP A 1 178 ? -11.712 -9.947 2.192 1.00 96.69 178 ASP A CA 1
ATOM 1372 C C . ASP A 1 178 ? -10.851 -9.509 0.998 1.00 96.69 178 ASP A C 1
ATOM 1374 O O . ASP A 1 178 ? -10.681 -10.280 0.044 1.00 96.69 178 ASP A O 1
ATOM 1378 N N . ARG A 1 179 ? -10.263 -8.302 1.090 1.00 95.25 179 ARG A N 1
ATOM 1379 C CA . ARG A 1 179 ? -9.336 -7.721 0.103 1.00 95.25 179 ARG A CA 1
ATOM 1380 C C . ARG A 1 179 ? -7.926 -8.298 0.190 1.00 95.25 179 ARG A C 1
ATOM 1382 O O . ARG A 1 179 ? -7.274 -8.428 -0.841 1.00 95.25 179 ARG A O 1
ATOM 1389 N N . ASN A 1 180 ? -7.452 -8.635 1.390 1.00 96.00 180 ASN A N 1
ATOM 1390 C CA . ASN A 1 180 ? -6.143 -9.255 1.593 1.00 96.0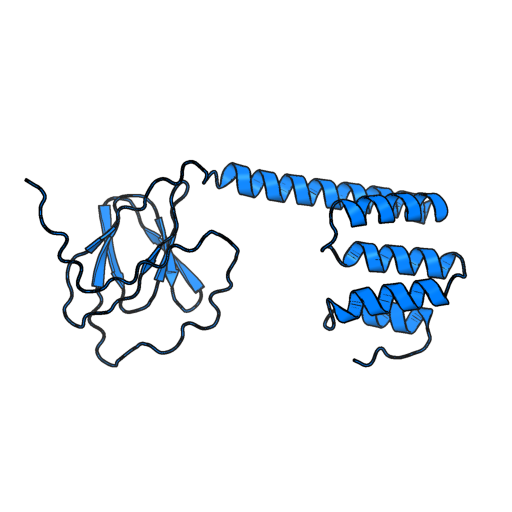0 180 ASN A CA 1
ATOM 1391 C C . ASN A 1 180 ? -6.221 -10.484 2.526 1.00 96.00 180 ASN A C 1
ATOM 1393 O O . ASN A 1 180 ? -5.827 -10.401 3.694 1.00 96.00 180 ASN A O 1
ATOM 1397 N N . PRO A 1 181 ? -6.670 -11.649 2.015 1.00 96.75 181 PRO A N 1
ATOM 1398 C CA . PRO A 1 181 ? -6.887 -12.844 2.837 1.00 96.75 181 PRO A CA 1
ATOM 1399 C C . PRO A 1 181 ? -5.604 -13.496 3.355 1.00 96.75 181 PRO A C 1
ATOM 1401 O O . PRO A 1 181 ? -5.667 -14.380 4.209 1.00 96.75 181 PRO A O 1
ATOM 1404 N N . ALA A 1 182 ? -4.442 -13.116 2.822 1.00 95.94 182 ALA A N 1
ATOM 1405 C CA . ALA A 1 182 ? -3.144 -13.648 3.228 1.00 95.94 182 ALA A CA 1
ATOM 1406 C C . ALA A 1 182 ? -2.524 -12.873 4.406 1.00 95.94 182 ALA A C 1
ATOM 1408 O O . ALA A 1 182 ? -1.504 -13.299 4.937 1.00 95.94 182 ALA A O 1
ATOM 1409 N N . ASN A 1 183 ? -3.129 -11.758 4.831 1.00 96.75 183 ASN A N 1
ATOM 1410 C CA . ASN A 1 183 ? -2.584 -10.909 5.886 1.00 96.75 183 ASN A CA 1
ATOM 1411 C C . ASN A 1 183 ? -2.666 -11.596 7.264 1.00 96.75 183 ASN A C 1
ATOM 1413 O O . ASN A 1 183 ? -3.750 -11.747 7.833 1.00 96.75 183 ASN A O 1
ATOM 1417 N N . VAL A 1 184 ? -1.519 -12.036 7.786 1.00 96.88 184 VAL A N 1
ATOM 1418 C CA . VAL A 1 184 ? -1.425 -12.795 9.043 1.00 96.88 184 VAL A CA 1
ATOM 1419 C C . VAL A 1 184 ? -1.779 -11.910 10.236 1.00 96.88 184 VAL A C 1
ATOM 1421 O O . VAL A 1 184 ? -2.577 -12.305 11.085 1.00 96.88 184 VAL A O 1
ATOM 1424 N N . GLU A 1 185 ? -1.259 -10.687 10.264 1.00 96.25 185 GLU A N 1
ATOM 1425 C CA . GLU A 1 185 ? -1.460 -9.722 11.343 1.00 96.25 185 GLU A CA 1
ATOM 1426 C C . GLU A 1 185 ? -2.937 -9.330 11.480 1.00 96.25 185 GLU A C 1
ATOM 1428 O O . GLU A 1 185 ? -3.467 -9.248 12.586 1.00 96.25 185 GLU A O 1
ATOM 1433 N N . GLY A 1 186 ? -3.636 -9.154 10.361 1.00 96.75 186 GLY A N 1
ATOM 1434 C CA . GLY A 1 186 ? -5.061 -8.845 10.312 1.00 96.75 186 GLY A CA 1
ATOM 1435 C C . GLY A 1 186 ? -5.918 -9.986 10.853 1.00 96.75 186 GLY A C 1
ATOM 1436 O O . GLY A 1 186 ? -6.872 -9.734 11.588 1.00 96.75 186 GLY A O 1
ATOM 1437 N N . LYS A 1 187 ? -5.560 -11.245 10.562 1.00 98.19 187 LYS A N 1
ATOM 1438 C CA . LYS A 1 187 ? -6.234 -12.419 11.148 1.00 98.19 187 LYS A CA 1
ATOM 1439 C C . LYS A 1 187 ? -5.993 -12.508 12.651 1.00 98.19 187 LYS A C 1
ATOM 1441 O O . LYS A 1 187 ? -6.933 -12.771 13.399 1.00 98.19 187 LYS A O 1
ATOM 1446 N N . MET A 1 188 ? -4.765 -12.242 13.100 1.00 97.69 188 MET A N 1
ATOM 1447 C CA . MET A 1 188 ? -4.441 -12.182 14.528 1.00 97.69 188 MET A CA 1
ATOM 1448 C C . MET A 1 188 ? -5.252 -11.092 15.236 1.00 97.69 188 MET A C 1
ATOM 1450 O O . MET A 1 188 ? -5.859 -11.362 16.271 1.00 97.69 188 MET A O 1
ATOM 1454 N N . LEU A 1 189 ? -5.334 -9.895 14.650 1.00 97.12 189 LEU A N 1
ATOM 1455 C CA . LEU A 1 189 ? -6.128 -8.784 15.173 1.00 97.12 189 LEU A CA 1
ATOM 1456 C C . LEU A 1 189 ? -7.627 -9.123 15.212 1.00 97.12 189 LEU A C 1
ATOM 1458 O O . LEU A 1 189 ? -8.291 -8.874 16.218 1.00 97.12 189 LEU A O 1
ATOM 1462 N N . TYR A 1 190 ? -8.156 -9.757 14.162 1.00 98.19 190 TYR A N 1
ATOM 1463 C CA . TYR A 1 190 ? -9.537 -10.245 14.125 1.00 98.19 190 TYR A CA 1
ATOM 1464 C C . TYR A 1 190 ? -9.823 -11.232 15.256 1.00 98.19 190 TYR A C 1
ATOM 1466 O O . TYR A 1 190 ? -10.814 -11.075 15.974 1.00 98.19 190 TYR A O 1
ATOM 1474 N N . ARG A 1 191 ? -8.934 -12.205 15.474 1.00 98.12 191 ARG A N 1
ATOM 1475 C CA . ARG A 1 191 ? -9.053 -13.156 16.582 1.00 98.12 191 ARG A CA 1
ATOM 1476 C C . ARG A 1 191 ? -8.971 -12.467 17.939 1.00 98.12 191 ARG A C 1
ATOM 1478 O O . ARG A 1 191 ? -9.758 -12.796 18.820 1.00 98.12 191 ARG A O 1
ATOM 1485 N N . GLN A 1 192 ? -8.064 -11.509 18.110 1.00 97.75 192 GLN A N 1
ATOM 1486 C CA . GLN A 1 192 ? -7.909 -10.771 19.364 1.00 97.75 192 GLN A CA 1
ATOM 1487 C C . GLN A 1 192 ? -9.163 -9.959 19.717 1.00 97.75 192 GLN A C 1
ATOM 1489 O O . GLN A 1 192 ? -9.552 -9.919 20.881 1.00 97.75 192 GLN A O 1
ATOM 1494 N N . ILE A 1 193 ? -9.801 -9.333 18.726 1.00 96.50 193 ILE A N 1
ATOM 1495 C CA . ILE A 1 193 ? -10.980 -8.482 18.936 1.00 96.50 193 ILE A CA 1
ATOM 1496 C C . ILE A 1 193 ? -12.262 -9.307 19.090 1.00 96.50 193 ILE A C 1
ATOM 1498 O O . ILE A 1 193 ? -13.114 -8.975 19.910 1.00 96.50 193 ILE A O 1
ATOM 1502 N N . THR A 1 194 ? -12.421 -10.371 18.299 1.00 97.12 194 THR A N 1
ATOM 1503 C CA . THR A 1 194 ? -13.695 -11.109 18.203 1.00 97.12 194 THR A CA 1
ATOM 1504 C C . THR A 1 194 ? -13.708 -12.433 18.964 1.00 97.12 194 THR A C 1
ATOM 1506 O O . THR A 1 194 ? -14.778 -13.002 19.179 1.00 97.12 194 THR A O 1
ATOM 1509 N N . GLY A 1 195 ? -12.536 -12.967 19.317 1.00 97.62 195 GLY A N 1
ATOM 1510 C CA . GLY A 1 195 ? -12.371 -14.327 19.835 1.00 97.62 195 GLY A CA 1
ATOM 1511 C C . GLY A 1 195 ? -12.575 -15.434 18.792 1.00 97.62 195 GLY A C 1
ATOM 1512 O O . GLY A 1 195 ? -12.581 -16.608 19.157 1.00 97.62 195 GLY A O 1
ATOM 1513 N N . LYS A 1 196 ? -12.758 -15.094 17.508 1.00 97.56 196 LYS A N 1
ATOM 1514 C CA . LYS A 1 196 ? -13.074 -16.038 16.424 1.00 97.56 196 LYS A CA 1
ATOM 1515 C C . LYS A 1 196 ? -11.924 -16.131 15.425 1.00 97.56 196 LYS A C 1
ATOM 1517 O O . LYS A 1 196 ? -11.237 -15.149 15.165 1.00 97.56 196 LYS A O 1
ATOM 1522 N N . GLU A 1 197 ? -11.762 -17.296 14.808 1.00 97.19 197 GLU A N 1
ATOM 1523 C CA . GLU A 1 197 ? -10.916 -17.426 13.620 1.00 97.19 197 GLU A CA 1
ATOM 1524 C C . GLU A 1 197 ? -11.633 -16.824 12.404 1.00 97.19 197 GLU A C 1
ATOM 1526 O O . GLU A 1 197 ? -12.837 -17.024 12.221 1.00 97.19 197 GLU A O 1
ATOM 1531 N N . TYR A 1 198 ? -10.905 -16.081 11.571 1.00 96.69 198 TYR A N 1
ATOM 1532 C CA . TYR A 1 198 ? -11.448 -15.592 10.304 1.00 96.69 198 TYR A CA 1
ATOM 1533 C C . TYR A 1 198 ? -11.461 -16.741 9.290 1.00 96.69 198 TYR A C 1
ATOM 1535 O O . TYR A 1 198 ? -10.408 -17.247 8.898 1.00 96.69 198 TYR A O 1
ATOM 1543 N N . GLN A 1 199 ? -12.659 -17.148 8.876 1.00 93.00 199 GLN A N 1
ATOM 1544 C CA . GLN A 1 199 ? -12.880 -18.136 7.823 1.00 93.00 199 GLN A CA 1
ATOM 1545 C C . GLN A 1 199 ? -13.435 -17.415 6.596 1.00 93.00 199 GLN A C 1
ATOM 1547 O O . GLN A 1 199 ? -14.365 -16.619 6.729 1.00 93.00 199 GLN A O 1
ATOM 1552 N N . LYS A 1 200 ? -12.835 -17.674 5.434 1.00 79.31 200 LYS A N 1
ATOM 1553 C CA . LYS A 1 200 ? -13.273 -17.150 4.141 1.00 79.31 200 LYS A CA 1
ATOM 1554 C C . LYS A 1 200 ? -13.936 -18.258 3.339 1.00 79.31 200 LYS A C 1
ATOM 1556 O O . LYS A 1 200 ? -13.406 -19.389 3.403 1.00 79.31 200 LYS A O 1
#

Secondary structure (DSSP, 8-state):
-PPP---------B--SS------------S---PEEEEESS-EEEE-TT--EEEE-TT-EEEESS-EEEE-TTB--EEE----SS---EEE-PPB-TT--HHHHHHHHHHHHHHHHHHHHHHHHHHHTT-HHHHHHHHHHHHHH-TT-THHHHHHHHHHHHTT-HHHHHHHHHHHHHH-TT-HHHHHHHHHHHSS----

Foldseek 3Di:
DDDDPPPPDPPWDQDPDDPDPLQDPPDPQDPQQPWAKEAEQAWKWKAFSVGDIDTDHHRDIDTHRGWIWIGDQQFGITTTHDDDSDHDYHYDDTHGDPPRPVVVVVVVVVVLVVVLVVLVVVLVVCVVVVVLVVSLVSLVVSCVVVVPPLVSLQSNLVSCLVVVVLVSSLVSLCVSCVSPVPDPVSQVSNCVSPVDGDDD

pLDDT: mean 82.85, std 20.99, range [25.7, 98.56]